Protein AF-A0A954CSE1-F1 (afdb_monomer)

Sequence (273 aa):
MKRVIAAVLVGAVVGVAGFGLGSDRSTHDVVVAQDKPEKISNLDAHLQGDANYVKGSLLERLQISAQLYEDKKCDYNQARGIQMRDLLAHARANEMDPATKLVAFVQWLGAENANYKGDMRKACSRTGSLDALIETYGAQRLWRDEAFSKGNAQAKLARVKELWEARELDQGQCYDLTRMYIYEHLAPAGADVDKQLELFGQLVKAKCLDWAGSAGAHEALLTRALEEKKDLDTAEKKLAWINEHTDSKDGEISWMIVGNRRLTLFMQAMDLE

Nearest PDB structures (foldseek):
  6yo8-assembly2_C  TM=2.207E-01  e=1.260E+00  Homo sapiens
  5hf3-assembly1_A-2  TM=2.191E-01  e=1.571E+00  Homo sapiens

Solvent-accessible surface area (backbone atoms only — not comparable to full-atom values): 15668 Å² total; per-residue (Å²): 139,89,82,86,81,83,85,81,87,79,82,85,81,89,77,91,81,86,83,88,86,88,72,95,67,85,76,74,79,79,76,74,80,71,78,75,61,74,58,56,90,55,57,67,63,52,44,71,68,31,67,63,48,69,72,38,55,73,62,52,35,30,39,52,40,38,46,38,36,75,63,42,29,42,51,64,70,59,33,21,51,52,41,41,50,54,53,52,53,50,27,52,76,64,80,15,33,61,92,84,27,44,67,59,31,38,34,52,49,28,52,43,59,70,34,72,86,37,68,64,30,55,37,27,59,88,50,41,25,59,60,49,48,33,49,56,62,26,67,67,31,48,78,73,32,64,66,42,68,72,36,56,74,68,49,31,38,46,48,54,32,54,39,44,76,26,54,30,37,58,74,68,56,44,28,50,52,44,37,55,50,41,44,66,67,52,52,41,87,93,56,68,57,65,65,27,46,51,54,46,24,52,33,51,76,68,62,37,54,58,70,84,42,42,45,72,46,52,51,50,44,52,50,45,47,59,68,70,40,79,87,36,76,45,43,61,48,41,51,53,53,50,60,75,39,34,38,93,86,82,34,54,37,63,55,79,67,46,48,63,55,48,53,54,35,49,53,55,45,64,69,72,120

Radius of gyration: 30.8 Å; Cα contacts (8 Å, |Δi|>4): 271; chains: 1; bounding box: 80×62×97 Å

Secondary structure (DSSP, 8-state):
---------------------------------PPPPPPPS-HHHHHHH-HHHHHS-HHHHHHHHHHHHHTTSS-HHHHHHHHHHHHHHHHHHTT--TTT-HHHHHHHHHHHHH-TTSHHHHHHHTTTHHHHHHHHHTHHHHTT-HHHHH--HHHHHHHHHHHHHTT-S-HHHHHHHHHHHIIIIIS-TTS-HHHHHHHHHHHHHTT-S-HHHHHHHHHHHHHHHHHH-TT--SHHHHHHHHHHH--TTT-SS-HHHHHHHHHHHHHHHHT--

Foldseek 3Di:
DDDDDDDDDDDDDDDDDDDDDDDDDPPPPPPPPDPDPAADPDVPVVLVPDPCLVPDDLLSVLQVLLVCVVSVNDDLVVSLVSNLVSLQVVCVVVVNNLVVNLLVSLLVLLVLCVPCVDSSCVSCVVSCNSVVCLQVSQLVCCCVDPQLVVDDLLSVLQVLQSSVVSVSDDPVSSLVVLQVSCCVHLQDPPDDLVVSLVSLLVCVVVVSDDCVSCLVSLLRSLVCCCVVPPQNPALVSSLVVCVVQDDPPRHSGDPVNCPVVNVVSVVRNVVPD

Structure (mmCIF, N/CA/C/O backbone):
data_AF-A0A954CSE1-F1
#
_entry.id   AF-A0A954CSE1-F1
#
loop_
_atom_site.group_PDB
_atom_site.id
_atom_site.type_symbol
_atom_site.label_atom_id
_atom_site.label_alt_id
_atom_site.label_comp_id
_atom_site.label_asym_id
_atom_site.label_entity_id
_atom_site.label_seq_id
_atom_site.pdbx_PDB_ins_code
_atom_site.Cartn_x
_atom_site.Cartn_y
_atom_site.Cartn_z
_atom_site.occupancy
_atom_site.B_iso_or_equiv
_atom_site.auth_seq_id
_atom_site.auth_comp_id
_atom_site.auth_asym_id
_atom_site.auth_atom_id
_atom_site.pdbx_PDB_model_num
ATOM 1 N N . MET A 1 1 ? 32.861 19.014 -49.833 1.00 38.38 1 MET A N 1
ATOM 2 C CA . MET A 1 1 ? 33.394 20.108 -48.991 1.00 38.38 1 MET A CA 1
ATOM 3 C C . MET A 1 1 ? 33.669 19.558 -47.600 1.00 38.38 1 MET A C 1
ATOM 5 O O . MET A 1 1 ? 32.731 19.320 -46.856 1.00 38.38 1 MET A O 1
ATOM 9 N N . LYS A 1 2 ? 34.936 19.260 -47.290 1.00 33.12 2 LYS A N 1
ATOM 10 C CA . LYS A 1 2 ? 35.383 18.808 -45.964 1.00 33.12 2 LYS A CA 1
ATOM 11 C C . LYS A 1 2 ? 35.745 20.049 -45.147 1.00 33.12 2 LYS A C 1
ATOM 13 O O . LYS A 1 2 ? 36.569 20.833 -45.611 1.00 33.12 2 LYS A O 1
ATOM 18 N N . ARG A 1 3 ? 35.148 20.243 -43.970 1.00 32.72 3 ARG A N 1
ATOM 19 C CA . ARG A 1 3 ? 35.619 21.233 -42.992 1.00 32.72 3 ARG A CA 1
ATOM 20 C C . ARG A 1 3 ? 36.158 20.491 -41.778 1.00 32.72 3 ARG A C 1
ATOM 22 O O . ARG A 1 3 ? 35.423 19.827 -41.061 1.00 32.72 3 ARG A O 1
ATOM 29 N N . VAL A 1 4 ? 37.475 20.578 -41.649 1.00 31.58 4 VAL A N 1
ATOM 30 C CA . VAL A 1 4 ? 38.276 20.207 -40.487 1.00 31.58 4 VAL A CA 1
ATOM 31 C C . VAL A 1 4 ? 37.973 21.227 -39.389 1.00 31.58 4 VAL A C 1
ATOM 33 O O . VAL A 1 4 ? 38.062 22.425 -39.650 1.00 31.58 4 VAL A O 1
ATOM 36 N N . ILE A 1 5 ? 37.621 20.773 -38.185 1.00 37.28 5 ILE A N 1
ATOM 37 C CA . ILE A 1 5 ? 37.602 21.620 -36.987 1.00 37.28 5 ILE A CA 1
ATOM 38 C C . ILE A 1 5 ? 38.724 21.126 -36.080 1.00 37.28 5 ILE A C 1
ATOM 40 O O . ILE A 1 5 ? 38.771 19.958 -35.700 1.00 37.28 5 ILE A O 1
ATOM 44 N N . ALA A 1 6 ? 39.669 22.028 -35.835 1.00 30.02 6 ALA A N 1
ATOM 45 C CA . ALA A 1 6 ? 40.872 21.813 -35.057 1.00 30.02 6 ALA A CA 1
ATOM 46 C C . ALA A 1 6 ? 40.540 21.573 -33.578 1.00 30.02 6 ALA A C 1
ATOM 48 O O . ALA A 1 6 ? 39.799 22.338 -32.964 1.00 30.02 6 ALA A O 1
ATOM 49 N N . ALA A 1 7 ? 41.134 20.526 -33.008 1.00 34.31 7 ALA A N 1
ATOM 50 C CA . ALA A 1 7 ? 41.206 20.328 -31.571 1.00 34.31 7 ALA A CA 1
ATOM 51 C C . ALA A 1 7 ? 42.276 21.266 -30.995 1.00 34.31 7 ALA A C 1
ATOM 53 O O . ALA A 1 7 ? 43.436 21.205 -31.404 1.00 34.31 7 ALA A O 1
ATOM 54 N N . VAL A 1 8 ? 41.896 22.116 -30.043 1.00 30.23 8 VAL A N 1
ATOM 55 C CA . VAL A 1 8 ? 42.845 22.877 -29.226 1.00 30.23 8 VAL A CA 1
ATOM 56 C C . VAL A 1 8 ? 42.839 22.273 -27.826 1.00 30.23 8 VAL A C 1
ATOM 58 O O . VAL A 1 8 ? 41.908 22.460 -27.048 1.00 30.23 8 VAL A O 1
ATOM 61 N N . LEU A 1 9 ? 43.897 21.519 -27.535 1.00 32.94 9 LEU A N 1
ATOM 62 C CA . LEU A 1 9 ? 44.349 21.191 -26.187 1.00 32.94 9 LEU A CA 1
ATOM 63 C C . LEU A 1 9 ? 44.939 22.464 -25.567 1.00 32.94 9 LEU A C 1
ATOM 65 O O . LEU A 1 9 ? 45.917 22.993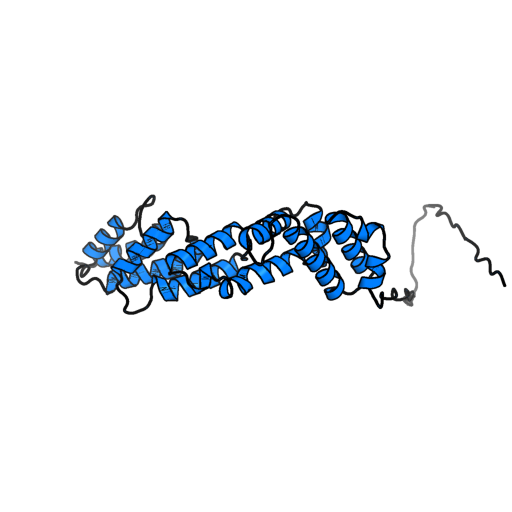 -26.089 1.00 32.94 9 LEU A O 1
ATOM 69 N N . VAL A 1 10 ? 44.399 22.923 -24.439 1.00 33.47 10 VAL A N 1
ATOM 70 C CA . VAL A 1 10 ? 45.135 23.814 -23.532 1.00 33.47 10 VAL A CA 1
ATOM 71 C C . VAL A 1 10 ? 45.210 23.132 -22.177 1.00 33.47 10 VAL A C 1
ATOM 73 O O . VAL A 1 10 ? 44.222 23.030 -21.454 1.00 33.47 10 VAL A O 1
ATOM 76 N N . GLY A 1 11 ? 46.403 22.619 -21.876 1.00 30.84 11 GLY A N 1
ATOM 77 C CA . GLY A 1 11 ? 46.777 22.155 -20.550 1.00 30.84 11 GLY A CA 1
ATOM 78 C C . GLY A 1 11 ? 46.844 23.327 -19.575 1.00 30.84 11 GLY A C 1
ATOM 79 O O . GLY A 1 11 ? 47.391 24.383 -19.891 1.00 30.84 11 GLY A O 1
ATOM 80 N N . ALA A 1 12 ? 46.288 23.136 -18.382 1.00 31.88 12 ALA A N 1
ATOM 81 C CA . ALA A 1 12 ? 46.413 24.092 -17.296 1.00 31.88 12 ALA A CA 1
ATOM 82 C C . ALA A 1 12 ? 47.750 23.870 -16.572 1.00 31.88 12 ALA A C 1
ATOM 84 O O . ALA A 1 12 ? 47.935 22.886 -15.857 1.00 31.88 12 ALA A O 1
ATOM 85 N N . VAL A 1 13 ? 48.680 24.805 -16.773 1.00 33.00 13 VAL A N 1
ATOM 86 C CA . VAL A 1 13 ? 49.842 25.019 -15.905 1.00 33.00 13 VAL A CA 1
ATOM 87 C C . VAL A 1 13 ? 49.343 25.721 -14.642 1.00 33.00 13 VAL A C 1
ATOM 89 O O . VAL A 1 13 ? 48.800 26.822 -14.715 1.00 33.00 13 VAL A O 1
ATOM 92 N N . VAL A 1 14 ? 49.516 25.087 -13.483 1.00 37.50 14 VAL A N 1
ATOM 93 C CA . VAL A 1 14 ? 49.268 25.706 -12.175 1.00 37.50 14 VAL A CA 1
ATOM 94 C C . VAL A 1 14 ? 50.515 26.502 -11.789 1.00 37.50 14 VAL A C 1
ATOM 96 O O . VAL A 1 14 ? 51.562 25.923 -11.513 1.00 37.50 14 VAL A O 1
ATOM 99 N N . GLY A 1 15 ? 50.403 27.831 -11.796 1.00 29.39 15 GLY A N 1
ATOM 100 C CA . GLY A 1 15 ? 51.437 28.762 -11.349 1.00 29.39 15 GLY A CA 1
ATOM 101 C C . GLY A 1 15 ? 50.910 29.664 -10.234 1.00 29.39 15 GLY A C 1
ATOM 102 O O . GLY A 1 15 ? 49.936 30.386 -10.417 1.00 29.39 15 GLY A O 1
ATOM 103 N N . VAL A 1 16 ? 51.559 29.583 -9.076 1.00 40.69 16 VAL A N 1
ATOM 104 C CA . VAL A 1 16 ? 51.306 30.345 -7.846 1.00 40.69 16 VAL A CA 1
ATOM 105 C C . VAL A 1 16 ? 51.816 31.784 -7.985 1.00 40.69 16 VAL A C 1
ATOM 107 O O . VAL A 1 16 ? 52.979 31.962 -8.330 1.00 40.69 16 VAL A O 1
ATOM 110 N N . ALA A 1 17 ? 50.998 32.786 -7.639 1.00 32.69 17 ALA A N 1
ATOM 111 C CA . ALA A 1 17 ? 51.417 34.072 -7.052 1.00 32.69 17 ALA A CA 1
ATOM 112 C C . ALA A 1 17 ? 50.182 34.921 -6.691 1.00 32.69 17 ALA A C 1
ATOM 114 O O . ALA A 1 17 ? 49.233 35.008 -7.465 1.00 32.69 17 ALA A O 1
ATOM 115 N N . GLY A 1 18 ? 50.184 35.506 -5.490 1.00 31.95 18 GLY A N 1
ATOM 116 C CA . GLY A 1 18 ? 49.079 36.296 -4.949 1.00 31.95 18 GLY A CA 1
ATOM 117 C C . GLY A 1 18 ? 49.116 37.796 -5.270 1.00 31.95 18 GLY A C 1
ATOM 118 O O . GLY A 1 18 ? 49.995 38.280 -5.973 1.00 31.95 18 GLY A O 1
ATOM 119 N N . PHE A 1 19 ? 48.171 38.486 -4.615 1.00 29.44 19 PHE A N 1
ATOM 120 C CA . PHE A 1 19 ? 47.958 39.936 -4.471 1.00 29.44 19 PHE A CA 1
ATOM 121 C C . PHE A 1 19 ? 47.237 40.701 -5.599 1.00 29.44 19 PHE A C 1
ATOM 123 O O . PHE A 1 19 ? 47.827 41.084 -6.597 1.00 29.44 19 PHE A O 1
ATOM 130 N N . GLY A 1 20 ? 45.983 41.075 -5.303 1.00 33.56 20 GLY A N 1
ATOM 131 C CA . GLY A 1 20 ? 45.653 42.478 -5.020 1.00 33.56 20 GLY A CA 1
ATOM 132 C C . GLY A 1 20 ? 45.055 43.340 -6.141 1.00 33.56 20 GLY A C 1
ATOM 133 O O . GLY A 1 20 ? 45.714 43.633 -7.126 1.00 33.56 20 GLY A O 1
ATOM 134 N N . LEU A 1 21 ? 43.879 43.896 -5.814 1.00 34.66 21 LEU A N 1
ATOM 135 C CA . LEU A 1 21 ? 43.232 45.116 -6.330 1.00 34.66 21 LEU A CA 1
ATOM 136 C C . LEU A 1 21 ? 42.318 44.977 -7.556 1.00 34.66 21 LEU A C 1
ATOM 138 O O . LEU A 1 21 ? 42.689 44.513 -8.628 1.00 34.66 21 LEU A O 1
ATOM 142 N N . GLY A 1 22 ? 41.069 45.389 -7.328 1.00 39.53 22 GLY A N 1
ATOM 143 C CA . GLY A 1 22 ? 39.967 45.276 -8.263 1.00 39.53 22 GLY A CA 1
ATOM 144 C C . GLY A 1 22 ? 39.917 46.366 -9.325 1.00 39.53 22 GLY A C 1
ATOM 145 O O . GLY A 1 22 ? 40.605 47.379 -9.272 1.00 39.53 22 GLY A O 1
ATOM 146 N N . SER A 1 23 ? 39.021 46.140 -10.274 1.00 32.09 23 SER A N 1
ATOM 147 C CA . SER A 1 23 ? 38.289 47.181 -10.985 1.00 32.09 23 SER A CA 1
ATOM 148 C C . SER A 1 23 ? 37.017 46.555 -11.548 1.00 32.09 23 SER A C 1
ATOM 150 O O . SER A 1 23 ? 36.989 45.356 -11.844 1.00 32.09 23 SER A O 1
ATOM 152 N N . ASP A 1 24 ? 35.970 47.370 -11.621 1.00 42.31 24 ASP A N 1
ATOM 153 C CA . ASP A 1 24 ? 34.665 47.066 -12.191 1.00 42.31 24 ASP A CA 1
ATOM 154 C C . ASP A 1 24 ? 34.751 46.168 -13.430 1.00 42.31 24 ASP A C 1
ATOM 156 O O . ASP A 1 24 ? 35.178 46.581 -14.509 1.00 42.31 24 ASP A O 1
ATOM 160 N N . ARG A 1 25 ? 34.277 44.931 -13.296 1.00 36.44 25 ARG A N 1
ATOM 161 C CA . ARG A 1 25 ? 33.821 44.150 -14.438 1.00 36.44 25 ARG A CA 1
ATOM 162 C C . ARG A 1 25 ? 32.346 43.893 -14.233 1.00 36.44 25 ARG A C 1
ATOM 164 O O . ARG A 1 25 ? 31.969 43.026 -13.453 1.00 36.44 25 ARG A O 1
ATOM 171 N N . SER A 1 26 ? 31.523 44.631 -14.973 1.00 37.06 26 SER A N 1
ATOM 172 C CA . SER A 1 26 ? 30.213 44.140 -15.375 1.00 37.06 26 SER A CA 1
ATOM 173 C C . SER A 1 26 ? 30.434 42.762 -15.998 1.00 37.06 26 SER A C 1
ATOM 175 O O . SER A 1 26 ? 30.940 42.645 -17.119 1.00 37.06 26 SER A O 1
ATOM 177 N N . THR A 1 27 ? 30.141 41.707 -15.247 1.00 38.47 27 THR A N 1
ATOM 178 C CA . THR A 1 27 ? 30.062 40.357 -15.782 1.00 38.47 27 THR A CA 1
ATOM 179 C C . THR A 1 27 ? 28.883 40.358 -16.741 1.00 38.47 27 THR A C 1
ATOM 181 O O . THR A 1 27 ? 27.728 40.245 -16.345 1.00 38.47 27 THR A O 1
ATOM 184 N N . HIS A 1 28 ? 29.166 40.563 -18.026 1.00 35.72 28 HIS A N 1
ATOM 185 C CA . HIS A 1 28 ? 28.296 40.029 -19.053 1.00 35.72 28 HIS A CA 1
ATOM 186 C C . HIS A 1 28 ? 28.317 38.518 -18.856 1.00 35.72 28 HIS A C 1
ATOM 188 O O . HIS A 1 28 ? 29.310 37.866 -19.182 1.00 35.72 28 HIS A O 1
ATOM 194 N N . ASP A 1 29 ? 27.252 37.989 -18.258 1.00 37.09 29 ASP A N 1
ATOM 195 C CA . ASP A 1 29 ? 26.977 36.564 -18.263 1.00 37.09 29 ASP A CA 1
ATOM 196 C C . ASP A 1 29 ? 26.970 36.123 -19.725 1.00 37.09 29 ASP A C 1
ATOM 198 O O . ASP A 1 29 ? 26.040 36.400 -20.487 1.00 37.09 29 ASP A O 1
ATOM 202 N N . VAL A 1 30 ? 28.051 35.469 -20.145 1.00 37.62 30 VAL A N 1
ATOM 203 C CA . VAL A 1 30 ? 28.059 34.708 -21.385 1.00 37.62 30 VAL A CA 1
ATOM 204 C C . VAL A 1 30 ? 27.147 33.520 -21.118 1.00 37.62 30 VAL A C 1
ATOM 206 O O . VAL A 1 30 ? 27.582 32.466 -20.655 1.00 37.62 30 VAL A O 1
ATOM 209 N N . VAL A 1 31 ? 25.853 33.705 -21.373 1.00 41.25 31 VAL A N 1
ATOM 210 C CA . VAL A 1 31 ? 24.911 32.601 -21.502 1.00 41.25 31 VAL A CA 1
ATOM 211 C C . VAL A 1 31 ? 25.345 31.845 -22.749 1.00 41.25 31 VAL A C 1
ATOM 213 O O . VAL A 1 31 ? 24.973 32.187 -23.871 1.00 41.25 31 VAL A O 1
ATOM 216 N N . VAL A 1 32 ? 26.197 30.838 -22.564 1.00 46.09 32 VAL A N 1
ATOM 217 C CA . VAL A 1 32 ? 26.426 29.822 -23.587 1.00 46.09 32 VAL A CA 1
ATOM 218 C C . VAL A 1 32 ? 25.070 29.162 -23.794 1.00 46.09 32 VAL A C 1
ATOM 220 O O . VAL A 1 32 ? 24.603 28.414 -22.935 1.00 46.09 32 VAL A O 1
ATOM 223 N N . ALA A 1 33 ? 24.401 29.504 -24.895 1.00 43.62 33 ALA A N 1
ATOM 224 C CA . ALA A 1 33 ? 23.195 28.826 -25.331 1.00 43.62 33 ALA A CA 1
ATOM 225 C C . ALA A 1 33 ? 23.567 27.360 -25.575 1.00 43.62 33 ALA A C 1
ATOM 227 O O . ALA A 1 33 ? 24.103 27.006 -26.620 1.00 43.62 33 ALA A O 1
AT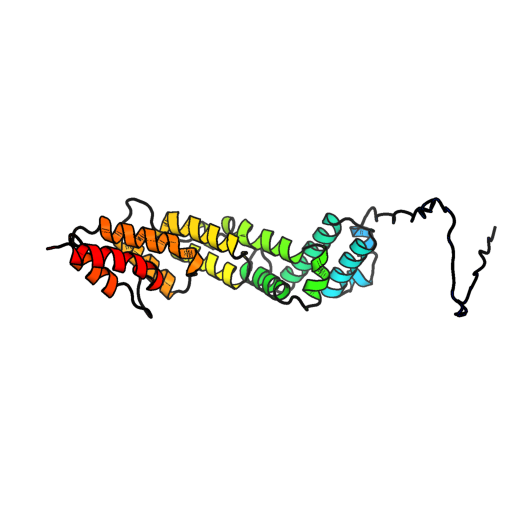OM 228 N N . GLN A 1 34 ? 23.362 26.517 -24.566 1.00 53.09 34 GLN A N 1
ATOM 229 C CA . GLN A 1 34 ? 23.396 25.080 -24.757 1.00 53.09 34 GLN A CA 1
ATOM 230 C C . GLN A 1 34 ? 22.200 24.746 -25.641 1.00 53.09 34 GLN A C 1
ATOM 232 O O . GLN A 1 34 ? 21.057 25.026 -25.262 1.00 53.09 34 GLN A O 1
ATOM 237 N N . ASP A 1 35 ? 22.472 24.198 -26.825 1.00 58.69 35 ASP A N 1
ATOM 238 C CA . ASP A 1 35 ? 21.435 23.676 -27.705 1.00 58.69 35 ASP A CA 1
ATOM 239 C C . ASP A 1 35 ? 20.498 22.793 -26.881 1.00 58.69 35 ASP A C 1
ATOM 241 O O . ASP A 1 35 ? 20.932 21.877 -26.173 1.00 58.69 35 ASP A O 1
ATOM 245 N N . LYS A 1 36 ? 19.198 23.106 -26.917 1.00 61.66 36 LYS A N 1
ATOM 246 C CA . LYS A 1 36 ? 18.214 22.274 -26.229 1.00 61.66 36 LYS A CA 1
ATOM 247 C C . LYS A 1 36 ? 18.285 20.884 -26.864 1.00 61.66 36 LYS A C 1
ATOM 249 O O . LYS A 1 36 ? 18.140 20.790 -28.082 1.00 61.66 36 LYS A O 1
ATOM 254 N N . PRO A 1 37 ? 18.495 19.819 -26.076 1.00 70.69 37 PRO A N 1
ATOM 255 C CA . PRO A 1 37 ? 18.544 18.473 -26.618 1.00 70.69 37 PRO A CA 1
ATOM 256 C C . PRO A 1 37 ? 17.249 18.180 -27.375 1.00 70.69 37 PRO A C 1
ATOM 258 O O . PRO A 1 37 ? 16.148 18.385 -26.861 1.00 70.69 37 PRO A O 1
ATOM 261 N N . GLU A 1 38 ? 17.398 17.735 -28.620 1.00 80.81 38 GLU A N 1
ATOM 262 C CA . GLU A 1 38 ? 16.265 17.378 -29.465 1.00 80.81 38 GLU A CA 1
ATOM 263 C C . GLU A 1 38 ? 15.536 16.174 -28.858 1.00 80.81 38 GLU A C 1
ATOM 265 O O . GLU A 1 38 ? 16.159 15.144 -28.565 1.00 80.81 38 GLU A O 1
ATOM 270 N N . LYS A 1 39 ? 14.224 16.332 -28.640 1.00 85.25 39 LYS A N 1
ATOM 271 C CA . LYS A 1 39 ? 13.351 15.266 -28.149 1.00 85.25 39 LYS A CA 1
ATOM 272 C C . LYS A 1 39 ? 13.116 14.235 -29.245 1.00 85.25 39 LYS A C 1
ATOM 274 O O . LYS A 1 39 ? 12.921 14.581 -30.407 1.00 85.25 39 LYS A O 1
ATOM 279 N N . ILE A 1 40 ? 13.050 12.972 -28.854 1.00 87.06 40 ILE A N 1
ATOM 280 C CA . ILE A 1 40 ? 12.697 11.881 -29.756 1.00 87.06 40 ILE A CA 1
ATOM 281 C C . ILE A 1 40 ? 11.194 11.970 -30.043 1.00 87.06 40 ILE A C 1
ATOM 283 O O . ILE A 1 40 ? 10.367 11.847 -29.141 1.00 87.06 40 ILE A O 1
ATOM 287 N N . SER A 1 41 ? 10.838 12.185 -31.308 1.00 80.94 41 SER A N 1
ATOM 288 C CA . SER A 1 41 ? 9.447 12.350 -31.748 1.00 80.94 41 SER A CA 1
ATOM 289 C C . SER A 1 41 ? 8.632 11.053 -31.686 1.00 80.94 41 SER A C 1
ATOM 291 O O . SER A 1 41 ? 7.438 11.099 -31.399 1.00 80.94 41 SER A O 1
ATOM 293 N N . ASN A 1 42 ? 9.269 9.898 -31.908 1.00 88.50 42 ASN A N 1
ATOM 294 C CA . ASN A 1 42 ? 8.659 8.575 -31.772 1.00 88.50 42 ASN A CA 1
ATOM 295 C C . ASN A 1 42 ? 9.523 7.670 -30.887 1.00 88.50 42 ASN A C 1
ATOM 297 O O . ASN A 1 42 ? 10.400 6.942 -31.357 1.00 88.50 42 ASN A O 1
ATOM 301 N N . LEU A 1 43 ? 9.277 7.760 -29.583 1.00 89.75 43 LEU A N 1
ATOM 302 C CA . LEU A 1 43 ? 10.061 7.074 -28.564 1.00 89.75 43 LEU A CA 1
ATOM 303 C C . LEU A 1 43 ? 9.891 5.550 -28.617 1.00 89.75 43 LEU A C 1
ATOM 305 O O . LEU A 1 43 ? 10.863 4.827 -28.433 1.00 89.75 43 LEU A O 1
ATOM 309 N N . ASP A 1 44 ? 8.694 5.059 -28.943 1.00 87.75 44 ASP A N 1
ATOM 310 C CA . ASP A 1 44 ? 8.451 3.621 -29.076 1.00 87.75 44 ASP A CA 1
ATOM 311 C C . ASP A 1 44 ? 9.229 3.028 -30.256 1.00 87.75 44 ASP A C 1
ATOM 313 O O . ASP A 1 44 ? 9.900 2.013 -30.093 1.00 87.75 44 ASP A O 1
ATOM 317 N N . ALA A 1 45 ? 9.219 3.677 -31.426 1.00 89.88 45 ALA A N 1
ATOM 318 C CA . ALA A 1 45 ? 10.010 3.217 -32.570 1.00 89.88 45 ALA A CA 1
ATOM 319 C C . ALA A 1 45 ? 11.519 3.275 -32.290 1.00 89.88 45 ALA A C 1
ATOM 321 O O . ALA A 1 45 ? 12.252 2.373 -32.692 1.00 89.88 45 ALA A O 1
ATOM 322 N N . HIS A 1 46 ? 11.978 4.308 -31.575 1.00 92.31 46 HIS A N 1
ATOM 323 C CA . HIS A 1 46 ? 13.372 4.418 -31.151 1.00 92.31 46 HIS A CA 1
ATOM 324 C C . HIS A 1 46 ? 13.787 3.241 -30.259 1.00 92.31 46 HIS A C 1
ATOM 326 O O . HIS A 1 46 ? 14.789 2.590 -30.537 1.00 92.31 46 HIS A O 1
ATOM 332 N N . LEU A 1 47 ? 12.983 2.922 -29.241 1.00 93.56 47 LEU A N 1
ATOM 333 C CA . LEU A 1 47 ? 13.252 1.819 -28.317 1.00 93.56 47 LEU A CA 1
ATOM 334 C C . LEU A 1 47 ? 13.170 0.444 -28.990 1.00 93.56 47 LEU A C 1
ATOM 336 O O . LEU A 1 47 ? 13.990 -0.422 -28.710 1.00 93.56 47 LEU A O 1
ATOM 340 N N . GLN A 1 48 ? 12.223 0.238 -29.909 1.00 91.81 48 GLN A N 1
ATOM 341 C CA . GLN A 1 48 ? 12.135 -1.009 -30.683 1.00 91.81 48 GLN A CA 1
ATOM 342 C C . GLN A 1 48 ? 13.294 -1.175 -31.677 1.00 91.81 48 GLN A C 1
ATOM 344 O O . GLN A 1 48 ? 13.625 -2.296 -32.060 1.00 91.81 48 GLN A O 1
ATOM 349 N N . GLY A 1 49 ? 13.917 -0.072 -32.097 1.00 90.06 49 GLY A N 1
ATOM 350 C CA . GLY A 1 49 ? 15.140 -0.083 -32.899 1.00 90.06 49 GLY A CA 1
ATOM 351 C C . GLY A 1 49 ? 16.419 -0.307 -32.084 1.00 90.06 49 GLY A C 1
ATOM 352 O O . GLY A 1 49 ? 17.452 -0.632 -32.669 1.00 90.06 49 GLY A O 1
ATOM 353 N N . ASP A 1 50 ? 16.371 -0.154 -30.758 1.00 92.06 50 ASP A N 1
ATOM 354 C CA . ASP A 1 50 ? 17.517 -0.344 -29.870 1.00 92.06 50 ASP A CA 1
ATOM 355 C C . ASP A 1 50 ? 17.635 -1.813 -29.436 1.00 92.06 50 ASP A C 1
ATOM 357 O O . ASP A 1 50 ? 16.848 -2.333 -28.642 1.00 92.06 50 ASP A O 1
ATOM 361 N N . ALA A 1 51 ? 18.670 -2.493 -29.936 1.00 92.38 51 ALA A N 1
ATOM 362 C CA . ALA A 1 51 ? 18.935 -3.890 -29.611 1.00 92.38 51 ALA A CA 1
ATOM 363 C C . ALA A 1 51 ? 19.179 -4.129 -28.111 1.00 92.38 51 ALA A C 1
ATOM 365 O O . ALA A 1 51 ? 18.822 -5.203 -27.617 1.00 92.38 51 ALA A O 1
ATOM 366 N N . ASN A 1 52 ? 19.755 -3.157 -27.395 1.00 93.00 52 ASN A N 1
ATOM 367 C CA . ASN A 1 52 ? 19.994 -3.253 -25.955 1.00 93.00 52 ASN A CA 1
ATOM 368 C C . ASN A 1 52 ? 18.680 -3.163 -25.184 1.00 93.00 52 ASN A C 1
ATOM 370 O O . ASN A 1 52 ? 18.488 -3.889 -24.215 1.00 93.00 52 ASN A O 1
ATOM 374 N N . TYR A 1 53 ? 17.748 -2.328 -25.640 1.00 94.88 53 TYR A N 1
ATOM 375 C CA . TYR A 1 53 ? 16.422 -2.262 -25.040 1.00 94.88 53 TYR A CA 1
ATOM 376 C C . TYR A 1 53 ? 15.616 -3.535 -25.334 1.00 94.88 53 TYR A C 1
ATOM 378 O O . TYR A 1 53 ? 15.079 -4.154 -24.419 1.00 94.88 53 TYR A O 1
ATOM 386 N N . VAL A 1 54 ? 15.575 -3.986 -26.591 1.00 93.62 54 VAL A N 1
ATOM 387 C CA . VAL A 1 54 ? 14.770 -5.154 -26.998 1.00 93.62 54 VAL A CA 1
ATOM 388 C C . VAL A 1 54 ? 15.242 -6.454 -26.337 1.00 93.62 54 VAL A C 1
ATOM 390 O O . VAL A 1 54 ? 14.413 -7.277 -25.949 1.00 93.62 54 VAL A O 1
ATOM 393 N N . LYS A 1 55 ? 16.558 -6.663 -26.214 1.00 93.06 55 LYS A N 1
ATOM 394 C CA . LYS A 1 55 ? 17.133 -7.898 -25.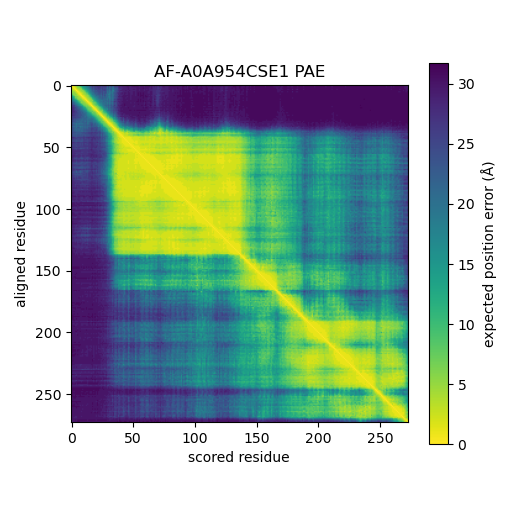645 1.00 93.06 55 LYS A CA 1
ATOM 395 C C . LYS A 1 55 ? 17.502 -7.781 -24.170 1.00 93.06 55 LYS A C 1
ATOM 397 O O . LYS A 1 55 ? 17.824 -8.799 -23.559 1.00 93.06 55 LYS A O 1
ATOM 402 N N . GLY A 1 56 ? 17.489 -6.569 -23.624 1.00 93.12 56 GLY A N 1
ATOM 403 C CA . GLY A 1 56 ? 17.883 -6.312 -22.249 1.00 93.12 56 GLY A CA 1
ATOM 404 C C . GLY A 1 56 ? 16.966 -7.000 -21.246 1.00 93.12 56 GLY A C 1
ATOM 405 O O . GLY A 1 56 ? 15.791 -7.269 -21.504 1.00 93.12 56 GLY A O 1
ATOM 406 N N . SER A 1 57 ? 17.505 -7.256 -20.066 1.00 96.25 57 SER A N 1
ATOM 407 C CA . SER A 1 57 ? 16.759 -7.545 -18.848 1.00 96.25 57 SER A CA 1
ATOM 408 C C . SER A 1 57 ? 15.801 -6.399 -18.496 1.00 96.25 57 SER A C 1
ATOM 410 O O . SER A 1 57 ? 15.881 -5.292 -19.032 1.00 96.25 57 SER A O 1
ATOM 412 N N . LEU A 1 58 ? 14.881 -6.651 -17.559 1.00 96.69 58 LEU A N 1
ATOM 413 C CA . LEU A 1 58 ? 13.998 -5.599 -17.047 1.00 96.69 58 LEU A CA 1
ATOM 414 C C . LEU A 1 58 ? 14.804 -4.395 -16.541 1.00 96.69 58 LEU A C 1
ATOM 416 O O . LEU A 1 58 ? 14.507 -3.268 -16.920 1.00 96.69 58 LEU A O 1
ATOM 420 N N . LEU A 1 59 ? 15.839 -4.636 -15.731 1.00 96.62 59 LEU A N 1
ATOM 421 C CA . LEU A 1 59 ? 16.661 -3.571 -15.164 1.00 96.62 59 LEU A CA 1
ATOM 422 C C . LEU A 1 59 ? 17.318 -2.718 -16.257 1.00 96.62 59 LEU A C 1
ATOM 424 O O . LEU A 1 59 ? 17.257 -1.494 -16.183 1.00 96.62 59 LEU A O 1
ATOM 428 N N . GLU A 1 60 ? 17.877 -3.345 -17.293 1.00 96.81 60 GLU A N 1
ATOM 429 C CA . GLU A 1 60 ? 18.505 -2.628 -18.411 1.00 96.81 60 GLU A CA 1
ATOM 430 C C . GLU A 1 60 ? 17.491 -1.754 -19.159 1.00 96.81 60 GLU A C 1
ATOM 432 O O . GLU A 1 60 ? 17.767 -0.585 -19.428 1.00 96.81 60 GLU A O 1
ATOM 437 N N . ARG A 1 61 ? 16.275 -2.253 -19.419 1.00 97.44 61 ARG A N 1
ATOM 438 C CA . ARG A 1 61 ? 15.210 -1.447 -20.049 1.00 97.44 61 ARG A CA 1
ATOM 439 C C . ARG A 1 61 ? 14.792 -0.245 -19.199 1.00 97.44 61 ARG A C 1
ATOM 441 O O . ARG A 1 61 ? 14.578 0.855 -19.724 1.00 97.44 61 ARG A O 1
ATOM 448 N N . LEU A 1 62 ? 14.712 -0.427 -17.882 1.00 96.81 62 LEU A N 1
ATOM 449 C CA . LEU A 1 62 ? 14.393 0.653 -16.945 1.00 96.81 62 LEU A CA 1
ATOM 450 C C . LEU A 1 62 ? 15.518 1.693 -16.877 1.00 96.81 62 LEU A C 1
ATOM 452 O O . LEU A 1 62 ? 15.237 2.890 -16.841 1.00 96.81 62 LEU A O 1
ATOM 456 N N . GLN A 1 63 ? 16.778 1.261 -16.915 1.00 96.00 63 GLN A N 1
ATOM 457 C CA . GLN A 1 63 ? 17.941 2.149 -16.951 1.00 96.00 63 GLN A CA 1
ATOM 458 C C . GLN A 1 63 ? 18.023 2.938 -18.263 1.00 96.00 63 GLN A C 1
ATOM 460 O O . GLN A 1 63 ? 18.257 4.143 -18.223 1.00 96.00 63 GLN A O 1
ATOM 465 N N . ILE A 1 64 ? 17.761 2.306 -19.413 1.00 95.75 64 ILE A N 1
ATOM 466 C CA . ILE A 1 64 ? 17.732 2.983 -20.721 1.00 95.75 64 ILE A CA 1
ATOM 467 C C . ILE A 1 64 ? 16.667 4.085 -20.734 1.00 95.75 64 ILE A C 1
ATOM 469 O O . ILE A 1 64 ? 16.951 5.228 -21.086 1.00 95.75 64 ILE A O 1
ATOM 473 N N . SER A 1 65 ? 15.444 3.778 -20.297 1.00 94.94 65 SER A N 1
ATOM 474 C CA . SER A 1 65 ? 14.371 4.781 -20.231 1.00 94.94 65 SER A CA 1
ATOM 475 C C . SER A 1 65 ? 14.651 5.894 -19.214 1.00 94.94 65 SER A C 1
ATOM 477 O O . SER A 1 65 ? 14.306 7.048 -19.473 1.00 94.94 65 SER A O 1
ATOM 479 N N . ALA A 1 66 ? 15.326 5.588 -18.100 1.00 94.38 66 ALA A N 1
ATOM 480 C CA . ALA A 1 66 ? 15.789 6.601 -17.153 1.00 94.38 66 ALA A CA 1
ATOM 481 C C . ALA A 1 66 ? 16.839 7.522 -17.792 1.00 94.38 66 ALA A C 1
ATOM 483 O O . ALA A 1 66 ? 16.714 8.741 -17.703 1.00 94.38 66 ALA A O 1
ATOM 484 N N . GLN A 1 67 ? 17.818 6.962 -18.507 1.00 94.56 67 GLN A N 1
ATOM 485 C CA . GLN A 1 67 ? 18.860 7.735 -19.182 1.00 94.56 67 GLN A CA 1
ATOM 486 C C . GLN A 1 67 ? 18.281 8.651 -20.267 1.00 94.56 67 GLN A C 1
ATOM 488 O O . GLN A 1 67 ? 18.639 9.822 -20.335 1.00 94.56 67 GLN A O 1
ATOM 493 N N . LEU A 1 68 ? 17.318 8.170 -21.060 1.00 94.12 68 LEU A N 1
ATOM 494 C CA . LEU A 1 68 ? 16.6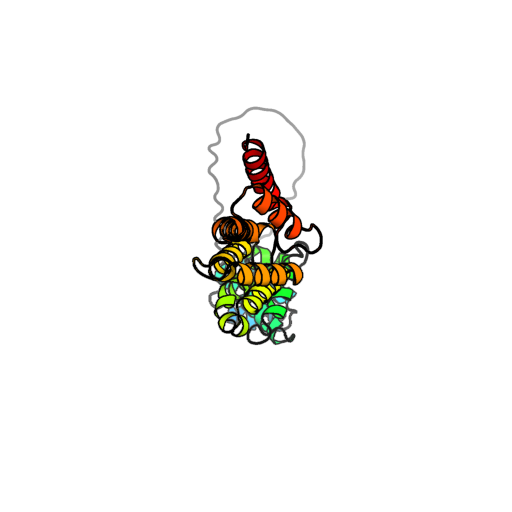28 9.000 -22.057 1.00 94.12 68 LEU A CA 1
ATOM 495 C C . LEU A 1 68 ? 15.910 10.202 -21.424 1.00 94.12 68 LEU A C 1
ATOM 497 O O . LEU A 1 68 ? 15.792 11.257 -22.054 1.00 94.12 68 LEU A O 1
ATOM 501 N N . TYR A 1 69 ? 15.425 10.064 -20.191 1.00 94.12 69 TYR A N 1
ATOM 502 C CA . TYR A 1 69 ? 14.872 11.183 -19.434 1.00 94.12 69 TYR A CA 1
ATOM 503 C C . TYR A 1 69 ? 15.968 12.137 -18.934 1.00 94.12 69 TYR A C 1
ATOM 505 O O . TYR A 1 69 ? 15.827 13.352 -19.083 1.00 94.12 69 TYR A O 1
ATOM 513 N N . GLU A 1 70 ? 17.078 11.615 -18.402 1.00 92.62 70 GLU A N 1
ATOM 514 C CA . GLU A 1 70 ? 18.225 12.424 -17.953 1.00 92.62 70 GLU A CA 1
ATOM 515 C C . GLU A 1 70 ? 18.835 13.253 -19.087 1.00 92.62 70 GLU A C 1
ATOM 517 O O . GLU A 1 70 ? 19.100 14.447 -18.923 1.00 92.62 70 GLU A O 1
ATOM 522 N N . ASP A 1 71 ? 18.939 12.652 -20.268 1.00 92.69 71 ASP A N 1
ATOM 523 C CA . ASP A 1 71 ? 19.429 13.289 -21.490 1.00 92.69 71 ASP A CA 1
ATOM 524 C C . ASP A 1 71 ? 18.389 14.234 -22.118 1.00 92.69 71 ASP A C 1
ATOM 526 O O . ASP A 1 71 ? 18.620 14.808 -23.189 1.00 92.69 71 ASP A O 1
ATOM 530 N N . LYS A 1 72 ? 17.225 14.401 -21.467 1.00 92.00 72 LYS A N 1
ATOM 531 C CA . LYS A 1 72 ? 16.085 15.224 -21.902 1.00 92.00 72 LYS A CA 1
ATOM 532 C C . LYS A 1 72 ? 15.585 14.854 -23.308 1.00 92.00 72 LYS A C 1
ATOM 534 O O . LYS A 1 72 ? 15.014 15.690 -24.012 1.00 92.00 72 LYS A O 1
ATOM 539 N N . LYS A 1 73 ? 15.782 13.595 -23.713 1.00 92.81 73 LYS A N 1
ATOM 540 C CA . LYS A 1 73 ? 15.325 13.024 -24.990 1.00 92.81 73 LYS A CA 1
ATOM 541 C C . LYS A 1 73 ? 13.851 12.642 -24.968 1.00 92.81 73 LYS A C 1
ATOM 543 O O . LYS A 1 73 ? 13.232 12.558 -26.026 1.00 92.81 73 LYS A O 1
ATOM 548 N N . CYS A 1 74 ? 13.282 12.469 -23.782 1.00 92.50 74 CYS A N 1
ATOM 549 C CA . CYS A 1 74 ? 11.852 12.310 -23.552 1.00 92.50 74 CYS A CA 1
ATOM 550 C C . CYS A 1 74 ? 11.414 13.126 -22.330 1.00 92.50 74 CYS A C 1
ATOM 552 O O . CYS A 1 74 ? 12.249 13.618 -21.566 1.00 92.50 74 CYS A O 1
ATOM 554 N N . ASP A 1 75 ? 10.109 13.330 -22.170 1.00 91.69 75 ASP A N 1
ATOM 555 C CA . ASP A 1 75 ? 9.570 13.940 -20.957 1.00 91.69 75 ASP A CA 1
ATOM 556 C C . ASP A 1 75 ? 9.294 12.917 -19.845 1.00 91.69 75 ASP A C 1
ATOM 558 O O . ASP A 1 75 ? 9.353 11.701 -20.035 1.00 91.69 75 ASP A O 1
ATOM 562 N N . TYR A 1 76 ? 8.992 13.449 -18.661 1.00 91.62 76 TYR A N 1
ATOM 563 C CA . TYR A 1 76 ? 8.707 12.666 -17.465 1.00 91.62 76 TYR A CA 1
ATOM 564 C C . TYR A 1 76 ? 7.568 11.654 -17.673 1.00 91.62 76 TYR A C 1
ATOM 566 O O . TYR A 1 76 ? 7.694 10.501 -17.264 1.00 91.62 76 TYR A O 1
ATOM 574 N N . ASN A 1 77 ? 6.474 12.052 -18.331 1.00 91.19 77 ASN A N 1
ATOM 575 C CA . ASN A 1 77 ? 5.308 11.187 -18.517 1.00 91.19 77 ASN A CA 1
ATOM 576 C C . ASN A 1 77 ? 5.613 10.054 -19.499 1.00 91.19 77 ASN A C 1
ATOM 578 O O . ASN A 1 77 ? 5.201 8.916 -19.273 1.00 91.19 77 ASN A O 1
ATOM 582 N N . GLN A 1 78 ? 6.364 10.351 -20.558 1.00 92.50 78 GLN A N 1
ATOM 583 C CA . GLN A 1 78 ? 6.827 9.359 -21.523 1.00 92.50 78 GLN A CA 1
ATOM 584 C C . GLN A 1 78 ? 7.736 8.319 -20.855 1.00 92.50 78 GLN A C 1
ATOM 586 O O . GLN A 1 78 ? 7.469 7.120 -20.954 1.00 92.50 78 GLN A O 1
ATOM 591 N N . ALA A 1 79 ? 8.760 8.764 -20.121 1.00 94.31 79 ALA A N 1
ATOM 592 C CA . ALA A 1 79 ? 9.681 7.874 -19.414 1.00 94.31 79 ALA A CA 1
ATOM 593 C C . ALA A 1 79 ? 8.962 7.019 -18.359 1.00 94.31 79 ALA A C 1
ATOM 595 O O . ALA A 1 79 ? 9.140 5.799 -18.321 1.00 94.31 79 ALA A O 1
ATOM 596 N N . ARG A 1 80 ? 8.091 7.639 -17.548 1.00 94.75 80 ARG A N 1
ATOM 597 C CA . ARG A 1 80 ? 7.270 6.942 -16.547 1.00 94.75 80 ARG A CA 1
ATOM 598 C C . ARG A 1 80 ? 6.379 5.889 -17.207 1.00 94.75 80 ARG A C 1
ATOM 600 O O . ARG A 1 80 ? 6.366 4.749 -16.756 1.00 94.75 80 ARG A O 1
ATOM 607 N N . GLY A 1 81 ? 5.697 6.231 -18.301 1.00 93.56 81 GLY A N 1
ATOM 608 C CA . GLY A 1 81 ? 4.814 5.314 -19.028 1.00 93.56 81 GLY A CA 1
ATOM 609 C C . GLY A 1 81 ? 5.534 4.091 -19.604 1.00 93.56 81 GLY A C 1
ATOM 610 O O . GLY A 1 81 ? 5.031 2.973 -19.482 1.00 93.56 81 GLY A O 1
ATOM 611 N N . ILE A 1 82 ? 6.731 4.275 -20.171 1.00 95.69 82 ILE A N 1
ATOM 612 C CA . ILE A 1 82 ? 7.562 3.169 -20.676 1.00 95.69 82 ILE A CA 1
ATOM 613 C C . ILE A 1 82 ? 7.957 2.226 -19.546 1.00 95.69 82 ILE A C 1
ATOM 615 O O . ILE A 1 82 ? 7.729 1.022 -19.645 1.00 95.69 82 ILE A O 1
ATOM 619 N N . GLN A 1 83 ? 8.487 2.775 -18.454 1.00 96.44 83 GLN A N 1
ATOM 620 C CA . GLN A 1 83 ? 8.908 1.970 -17.313 1.00 96.44 83 GLN A CA 1
ATOM 621 C C . GLN A 1 83 ? 7.736 1.204 -16.695 1.00 96.44 83 GLN A C 1
ATOM 623 O O . GLN A 1 83 ? 7.855 0.014 -16.413 1.00 96.44 83 GLN A O 1
ATOM 628 N N . MET A 1 84 ? 6.570 1.842 -16.553 1.00 95.44 84 MET A N 1
ATOM 629 C CA . MET A 1 84 ? 5.362 1.167 -16.073 1.00 95.44 84 MET A CA 1
ATOM 630 C C . MET A 1 84 ? 4.944 0.016 -16.997 1.00 95.44 84 MET A C 1
ATOM 632 O O . MET A 1 84 ? 4.558 -1.051 -16.520 1.00 95.44 84 MET A O 1
ATOM 636 N N . ARG A 1 85 ? 5.035 0.203 -18.319 1.00 96.06 85 ARG A N 1
ATOM 637 C CA . ARG A 1 85 ? 4.735 -0.841 -19.308 1.00 96.06 85 ARG A CA 1
ATOM 638 C C . ARG A 1 85 ? 5.700 -2.022 -19.197 1.00 96.06 85 ARG A C 1
ATOM 640 O O . ARG A 1 85 ? 5.241 -3.161 -19.236 1.00 96.06 85 ARG A O 1
ATOM 647 N N . ASP A 1 86 ? 6.994 -1.763 -19.023 1.00 97.19 86 ASP A N 1
ATOM 648 C CA . ASP A 1 86 ? 8.014 -2.801 -18.840 1.00 97.19 86 ASP A CA 1
ATOM 649 C C . ASP A 1 86 ? 7.818 -3.594 -17.543 1.00 97.19 86 ASP A C 1
ATOM 651 O O . ASP A 1 86 ? 7.876 -4.826 -17.560 1.00 97.19 86 ASP A O 1
ATOM 655 N N . LEU A 1 87 ? 7.525 -2.903 -16.436 1.00 96.38 87 LEU A N 1
ATOM 656 C CA . LEU A 1 87 ? 7.208 -3.518 -15.142 1.00 96.38 87 LEU A CA 1
ATOM 657 C C . LEU A 1 87 ? 5.956 -4.405 -15.241 1.00 96.38 87 LEU A C 1
ATOM 659 O O . LEU A 1 87 ? 5.964 -5.542 -14.774 1.00 96.38 87 LEU A O 1
ATOM 663 N N . LEU A 1 88 ? 4.898 -3.930 -15.907 1.00 95.44 88 LEU A N 1
ATOM 664 C CA . LEU A 1 88 ? 3.672 -4.707 -16.127 1.00 95.44 88 LEU A CA 1
ATOM 665 C C . LEU A 1 88 ? 3.898 -5.915 -17.045 1.00 95.44 88 LEU A C 1
ATOM 667 O O . LEU A 1 88 ? 3.345 -6.986 -16.800 1.00 95.44 88 LEU A O 1
ATOM 671 N N . ALA A 1 89 ? 4.694 -5.763 -18.104 1.00 95.75 89 ALA A N 1
ATOM 672 C CA . ALA A 1 89 ? 5.044 -6.871 -18.988 1.00 95.75 89 ALA A CA 1
ATOM 673 C C . ALA A 1 89 ? 5.846 -7.945 -18.240 1.00 95.75 89 ALA A C 1
ATOM 675 O O . ALA A 1 89 ? 5.557 -9.133 -18.377 1.00 95.75 89 ALA A O 1
ATOM 676 N N . HIS A 1 90 ? 6.800 -7.529 -17.402 1.00 96.12 90 HIS A N 1
ATOM 677 C CA . HIS A 1 90 ? 7.547 -8.443 -16.547 1.00 96.12 90 HIS A CA 1
ATOM 678 C C . HIS A 1 90 ? 6.634 -9.177 -15.564 1.00 96.12 90 HIS A C 1
ATOM 680 O O . HIS A 1 90 ? 6.715 -10.398 -15.464 1.00 96.12 90 HIS A O 1
ATOM 686 N N . ALA A 1 91 ? 5.731 -8.465 -14.894 1.00 94.19 91 ALA A N 1
ATOM 687 C CA . ALA A 1 91 ? 4.804 -9.070 -13.949 1.00 94.19 91 ALA A CA 1
ATOM 688 C C . ALA A 1 91 ? 3.922 -10.148 -14.598 1.00 94.19 91 ALA A C 1
ATOM 690 O O . ALA A 1 91 ? 3.814 -11.258 -14.080 1.00 94.19 91 ALA A O 1
ATOM 691 N N . ARG A 1 92 ? 3.372 -9.871 -15.788 1.00 94.25 92 ARG A N 1
ATOM 692 C CA . ARG A 1 92 ? 2.595 -10.856 -16.563 1.00 94.25 92 ARG A CA 1
ATOM 693 C C . ARG A 1 92 ? 3.410 -12.094 -16.936 1.00 94.25 92 ARG A C 1
ATOM 695 O O . ARG A 1 92 ? 2.875 -13.195 -16.924 1.00 94.25 92 ARG A O 1
ATOM 702 N N . ALA A 1 93 ? 4.693 -11.921 -17.249 1.00 95.31 93 ALA A N 1
ATOM 703 C CA . ALA A 1 93 ? 5.585 -13.026 -17.592 1.00 95.31 93 ALA A CA 1
ATOM 704 C C . ALA A 1 93 ? 6.039 -13.859 -16.377 1.00 95.31 93 ALA A C 1
ATOM 706 O O . ALA A 1 93 ? 6.545 -14.959 -16.567 1.00 95.31 93 ALA A O 1
ATOM 707 N N . ASN A 1 94 ? 5.862 -13.355 -15.151 1.00 94.19 94 ASN A N 1
ATOM 708 C CA . ASN A 1 94 ? 6.348 -13.976 -13.913 1.00 94.19 94 ASN A CA 1
ATOM 709 C C . ASN A 1 94 ? 5.204 -14.293 -12.935 1.00 94.19 94 ASN A C 1
ATOM 711 O O . ASN A 1 94 ? 5.359 -14.140 -11.731 1.00 94.19 94 ASN A O 1
ATOM 715 N N . GLU A 1 95 ? 4.040 -14.699 -13.452 1.00 91.00 95 GLU A N 1
ATOM 716 C CA . GLU A 1 95 ? 2.873 -15.126 -12.653 1.00 91.00 95 GLU A CA 1
ATOM 717 C C . GLU A 1 95 ? 2.321 -14.067 -11.675 1.00 91.00 95 GLU A C 1
ATOM 719 O O . GLU A 1 95 ? 1.578 -14.374 -10.743 1.00 91.00 95 GLU A O 1
ATOM 724 N N . MET A 1 96 ? 2.622 -12.795 -11.927 1.00 92.19 96 MET A N 1
ATOM 725 C CA . MET A 1 96 ? 2.185 -11.645 -11.138 1.00 92.19 96 MET A CA 1
ATOM 726 C C . MET A 1 96 ? 1.250 -10.743 -11.952 1.00 92.19 96 MET A C 1
ATOM 728 O O . MET A 1 96 ? 1.301 -9.524 -11.838 1.00 92.19 96 MET A O 1
ATOM 732 N N . ASP A 1 97 ? 0.410 -11.303 -12.828 1.00 89.38 97 ASP A N 1
ATOM 733 C CA . ASP A 1 97 ? -0.526 -10.477 -13.599 1.00 89.38 97 ASP A CA 1
ATOM 734 C C . ASP A 1 97 ? -1.515 -9.775 -12.649 1.00 89.38 97 ASP A C 1
ATOM 736 O O . ASP A 1 97 ? -2.306 -10.461 -11.991 1.00 89.38 97 ASP A O 1
ATOM 740 N N . PRO A 1 98 ? -1.545 -8.430 -12.584 1.00 79.50 98 PRO A N 1
ATOM 741 C CA . PRO A 1 98 ? -2.457 -7.717 -11.698 1.00 79.50 98 PRO A CA 1
ATOM 742 C C . PRO A 1 98 ? -3.944 -7.960 -11.986 1.00 79.50 98 PRO A C 1
ATOM 744 O O . PRO A 1 98 ? -4.778 -7.627 -11.145 1.00 79.50 98 PRO A O 1
ATOM 747 N N . ALA A 1 99 ? -4.312 -8.514 -13.146 1.00 81.62 99 ALA A N 1
ATOM 748 C CA . ALA A 1 99 ? -5.693 -8.900 -13.429 1.00 81.62 99 ALA A CA 1
ATOM 749 C C . ALA A 1 99 ? -6.177 -10.070 -12.554 1.00 81.62 99 ALA A C 1
ATOM 751 O O . ALA A 1 99 ? -7.357 -10.129 -12.221 1.00 81.62 99 ALA A O 1
ATOM 752 N N . THR A 1 100 ? -5.280 -10.982 -12.173 1.00 79.94 100 THR A N 1
ATOM 753 C CA . THR A 1 100 ? -5.623 -12.219 -11.442 1.00 79.94 100 THR A CA 1
ATOM 754 C C . THR A 1 100 ? -4.825 -12.419 -10.155 1.00 79.94 100 THR A C 1
ATOM 756 O O . THR A 1 100 ? -5.194 -13.236 -9.314 1.00 79.94 100 THR A O 1
ATOM 759 N N . LYS A 1 101 ? -3.703 -11.714 -10.002 1.00 82.38 101 LYS A N 1
ATOM 760 C CA . LYS A 1 101 ? -2.692 -11.889 -8.951 1.00 82.38 101 LYS A CA 1
ATOM 761 C C . LYS A 1 101 ? -2.245 -10.534 -8.394 1.00 82.38 101 LYS A C 1
ATOM 763 O O . LYS A 1 101 ? -1.058 -10.299 -8.197 1.00 82.38 101 LYS A O 1
ATOM 768 N N . LEU A 1 102 ? -3.213 -9.652 -8.130 1.00 76.25 102 LEU A N 1
ATOM 769 C CA . LEU A 1 102 ? -2.977 -8.284 -7.661 1.00 76.25 102 LEU A CA 1
ATOM 770 C C . LEU A 1 102 ? -2.014 -8.220 -6.466 1.00 76.25 102 LEU A C 1
ATOM 772 O O . LEU A 1 102 ? -1.009 -7.532 -6.546 1.00 76.25 102 LEU A O 1
ATOM 776 N N . VAL A 1 103 ? -2.257 -9.012 -5.418 1.00 72.75 103 VAL A N 1
ATOM 777 C CA . VAL A 1 103 ? -1.403 -9.020 -4.214 1.00 72.75 103 VAL A CA 1
ATOM 778 C C . VAL A 1 103 ? 0.040 -9.379 -4.543 1.00 72.75 103 VAL A C 1
ATOM 780 O O . VAL A 1 103 ? 0.952 -8.696 -4.107 1.00 72.75 103 VAL A O 1
ATOM 783 N N . ALA A 1 104 ? 0.268 -10.429 -5.337 1.00 80.44 104 ALA A N 1
ATOM 784 C CA . ALA A 1 104 ? 1.626 -10.850 -5.676 1.00 80.44 104 ALA A CA 1
ATOM 785 C C . ALA A 1 104 ? 2.359 -9.768 -6.486 1.00 80.44 104 ALA A C 1
ATOM 787 O O . ALA A 1 104 ? 3.525 -9.478 -6.225 1.00 80.44 104 ALA A O 1
ATOM 788 N N . PHE A 1 105 ? 1.654 -9.132 -7.428 1.00 85.62 105 PHE A N 1
ATOM 789 C CA . PHE A 1 105 ? 2.192 -8.020 -8.206 1.00 85.62 105 PHE A CA 1
ATOM 790 C C . PHE A 1 105 ? 2.656 -6.872 -7.324 1.00 85.62 105 PHE A C 1
ATOM 792 O O . PHE A 1 105 ? 3.782 -6.396 -7.465 1.00 85.62 105 PHE A O 1
ATOM 799 N N . VAL A 1 106 ? 1.798 -6.413 -6.420 1.00 76.88 106 VAL A N 1
ATOM 800 C CA . VAL A 1 106 ? 2.125 -5.222 -5.652 1.00 76.88 106 VAL A CA 1
ATOM 801 C C . VAL A 1 106 ? 3.034 -5.553 -4.461 1.00 76.88 106 VAL A C 1
ATOM 803 O O . VAL A 1 106 ? 3.886 -4.734 -4.144 1.00 76.88 106 VAL A O 1
ATOM 806 N N . GLN A 1 107 ? 3.010 -6.770 -3.901 1.00 77.00 107 GLN A N 1
ATOM 807 C CA . GLN A 1 107 ? 4.058 -7.252 -2.984 1.00 77.00 107 GLN A CA 1
ATOM 808 C C . GLN A 1 107 ? 5.448 -7.152 -3.611 1.00 77.00 107 GLN A C 1
ATOM 810 O O . GLN A 1 107 ? 6.388 -6.678 -2.969 1.00 77.00 107 GLN A O 1
ATOM 815 N N . TRP A 1 108 ? 5.582 -7.570 -4.871 1.00 88.12 108 TRP A N 1
ATOM 816 C CA . TRP A 1 108 ? 6.834 -7.426 -5.604 1.00 88.12 108 TRP A CA 1
ATOM 817 C C . TRP A 1 108 ? 7.216 -5.952 -5.778 1.00 88.12 108 TRP A C 1
ATOM 819 O O . TRP A 1 108 ? 8.325 -5.567 -5.408 1.00 88.12 108 TRP A O 1
ATOM 829 N N . LEU A 1 109 ? 6.292 -5.103 -6.245 1.00 86.31 109 LEU A N 1
ATOM 830 C CA . LEU A 1 109 ? 6.549 -3.663 -6.374 1.00 86.31 109 LEU A CA 1
ATOM 831 C C . LEU A 1 109 ? 6.944 -3.018 -5.038 1.00 86.31 109 LEU A C 1
ATOM 833 O O . LEU A 1 109 ? 7.875 -2.218 -5.003 1.00 86.31 109 LEU A O 1
ATOM 837 N N . GLY A 1 110 ? 6.264 -3.366 -3.946 1.00 77.62 110 GLY A N 1
ATOM 838 C CA . GLY A 1 110 ? 6.524 -2.873 -2.597 1.00 77.62 110 GLY A CA 1
ATOM 839 C C . GLY A 1 110 ? 7.886 -3.316 -2.067 1.00 77.62 110 GLY A C 1
ATOM 840 O O . GLY A 1 110 ? 8.599 -2.509 -1.467 1.00 77.62 110 GLY A O 1
ATOM 841 N N . ALA A 1 111 ? 8.298 -4.557 -2.343 1.00 82.62 111 ALA A N 1
ATOM 842 C CA . ALA A 1 111 ? 9.631 -5.056 -2.008 1.00 82.62 111 ALA A CA 1
ATOM 843 C C . ALA A 1 111 ? 10.732 -4.303 -2.772 1.00 82.62 111 ALA A C 1
ATOM 845 O O . ALA A 1 111 ? 11.710 -3.858 -2.162 1.00 82.62 111 ALA A O 1
ATOM 846 N N . GLU A 1 112 ? 10.546 -4.088 -4.078 1.00 88.31 112 GLU A N 1
ATOM 847 C CA . GLU A 1 112 ? 11.457 -3.263 -4.880 1.00 88.31 112 GLU A CA 1
ATOM 848 C C . GLU A 1 112 ? 11.482 -1.813 -4.377 1.00 88.31 112 GLU A C 1
ATOM 850 O O . GLU A 1 112 ? 12.547 -1.201 -4.301 1.00 88.31 112 GLU A O 1
ATOM 855 N N . ASN A 1 113 ? 10.332 -1.268 -3.964 1.00 81.19 113 ASN A N 1
ATOM 856 C CA . ASN A 1 113 ? 10.232 0.098 -3.459 1.00 81.19 113 ASN A CA 1
ATOM 857 C C . ASN A 1 113 ? 10.947 0.291 -2.114 1.00 81.19 113 ASN A C 1
ATOM 859 O O . ASN A 1 113 ? 11.650 1.284 -1.911 1.00 81.19 113 ASN A O 1
ATOM 863 N N . ALA A 1 114 ? 10.796 -0.674 -1.203 1.00 74.88 114 ALA A N 1
ATOM 864 C CA . ALA A 1 114 ? 11.425 -0.668 0.115 1.00 74.88 114 ALA A CA 1
ATOM 865 C C . ALA A 1 114 ? 12.954 -0.806 0.034 1.00 74.88 114 ALA A C 1
ATOM 867 O O . ALA A 1 114 ? 13.681 -0.287 0.889 1.00 74.88 114 ALA A O 1
ATOM 868 N N . ASN A 1 115 ? 13.463 -1.465 -1.008 1.00 83.94 115 ASN A N 1
ATOM 869 C CA . ASN A 1 115 ? 14.891 -1.583 -1.261 1.00 83.94 115 ASN A CA 1
ATOM 870 C C . ASN A 1 115 ? 15.470 -0.288 -1.864 1.00 83.94 115 ASN A C 1
ATOM 872 O O . ASN A 1 115 ? 15.880 -0.242 -3.022 1.00 83.94 115 ASN A O 1
ATOM 876 N N . TYR A 1 116 ? 15.564 0.776 -1.060 1.00 76.38 116 TYR A N 1
ATOM 877 C CA . TYR A 1 116 ? 16.033 2.102 -1.498 1.00 76.38 116 TYR A CA 1
ATOM 878 C C . TYR A 1 116 ? 17.437 2.118 -2.135 1.00 76.38 116 TYR A C 1
ATOM 880 O O . TYR A 1 116 ? 17.763 3.034 -2.890 1.00 76.38 116 TYR A O 1
ATOM 888 N N . LYS A 1 117 ? 18.278 1.116 -1.839 1.00 87.75 117 LYS A N 1
ATOM 889 C CA . LYS A 1 117 ? 19.617 0.939 -2.435 1.00 87.75 117 LYS A CA 1
ATOM 890 C C . LYS A 1 117 ? 19.625 0.025 -3.661 1.00 87.75 117 LYS A C 1
ATOM 892 O O . LYS A 1 117 ? 20.665 -0.052 -4.317 1.00 87.75 117 LYS A O 1
ATOM 897 N N . GLY A 1 118 ? 18.518 -0.649 -3.954 1.00 90.31 118 GLY A N 1
ATOM 898 C CA . GLY A 1 118 ? 18.370 -1.568 -5.074 1.00 90.31 118 GLY A CA 1
ATOM 899 C C . GLY A 1 118 ? 18.381 -0.850 -6.418 1.00 90.31 118 GLY A C 1
ATOM 900 O O . GLY A 1 118 ? 17.929 0.290 -6.547 1.00 90.31 118 GLY A O 1
ATOM 901 N N . ASP A 1 119 ? 18.905 -1.522 -7.438 1.00 93.69 119 ASP A N 1
ATOM 902 C CA . ASP A 1 119 ? 19.104 -0.903 -8.750 1.00 93.69 119 ASP A CA 1
ATOM 903 C C . ASP A 1 119 ? 17.784 -0.661 -9.490 1.00 93.69 119 ASP A C 1
ATOM 905 O O . ASP A 1 119 ? 17.646 0.354 -10.173 1.00 93.69 119 ASP A O 1
ATOM 909 N N . MET A 1 120 ? 16.777 -1.508 -9.256 1.00 92.38 120 MET A N 1
ATOM 910 C CA . MET A 1 120 ? 15.399 -1.302 -9.714 1.00 92.38 120 MET A CA 1
ATOM 911 C C . MET A 1 120 ? 14.808 0.004 -9.167 1.00 92.38 120 MET A C 1
ATOM 913 O O . MET A 1 120 ? 14.329 0.843 -9.936 1.00 92.38 120 MET A O 1
ATOM 917 N N . ARG A 1 121 ? 14.902 0.228 -7.847 1.00 90.62 121 ARG A N 1
ATOM 918 C CA . ARG A 1 121 ? 14.439 1.468 -7.208 1.00 90.62 121 ARG A CA 1
ATOM 919 C C . ARG A 1 121 ? 15.186 2.683 -7.737 1.00 90.62 121 ARG A C 1
ATOM 921 O O . ARG A 1 121 ? 14.550 3.686 -8.050 1.00 90.62 121 ARG A O 1
ATOM 928 N N . LYS A 1 122 ? 16.511 2.603 -7.902 1.00 93.44 122 LYS A N 1
ATOM 929 C CA . LYS A 1 122 ? 17.304 3.704 -8.479 1.00 93.44 122 LYS A CA 1
ATOM 930 C C . LYS A 1 122 ? 16.855 4.043 -9.900 1.00 93.44 122 LYS A C 1
ATOM 932 O O . LYS A 1 122 ? 16.594 5.216 -10.164 1.00 93.44 122 LYS A O 1
ATOM 937 N N . ALA A 1 123 ? 16.703 3.046 -10.775 1.00 93.81 123 ALA A N 1
ATOM 938 C CA . ALA A 1 123 ? 16.263 3.239 -12.160 1.00 93.81 123 ALA A CA 1
ATOM 939 C C . ALA A 1 123 ? 14.863 3.878 -12.257 1.00 93.81 123 ALA A C 1
ATOM 941 O O . ALA A 1 123 ? 14.593 4.668 -13.161 1.00 93.81 123 ALA A O 1
ATOM 942 N N . CYS A 1 124 ? 13.985 3.590 -11.296 1.00 93.81 124 CYS A N 1
ATOM 943 C CA . CYS A 1 124 ? 12.625 4.129 -11.254 1.00 93.81 124 CYS A CA 1
ATOM 944 C C . CYS A 1 124 ? 12.494 5.439 -10.454 1.00 93.81 124 CYS A C 1
ATOM 946 O O . CYS A 1 124 ? 11.478 6.121 -10.556 1.00 93.81 124 CYS A O 1
ATOM 948 N N . SER A 1 125 ? 13.496 5.814 -9.652 1.00 88.44 125 SER A N 1
ATOM 949 C CA . SER A 1 125 ? 13.389 6.911 -8.673 1.00 88.44 125 SER A CA 1
ATOM 950 C C . SER A 1 125 ? 13.100 8.277 -9.300 1.00 88.44 125 SER A C 1
ATOM 952 O O . SER A 1 125 ? 12.341 9.067 -8.747 1.00 88.44 125 SER A O 1
ATOM 954 N N . ARG A 1 126 ? 13.669 8.555 -10.479 1.00 86.38 126 ARG A N 1
ATOM 955 C CA . ARG A 1 126 ? 13.536 9.857 -11.155 1.00 86.38 126 ARG A CA 1
ATOM 956 C C . ARG A 1 126 ? 12.208 10.039 -11.887 1.00 86.38 126 ARG A C 1
ATOM 958 O O . ARG A 1 126 ? 11.810 11.169 -12.156 1.00 86.38 126 ARG A O 1
ATOM 965 N N . THR A 1 127 ? 11.537 8.941 -12.217 1.00 89.69 127 THR A N 1
ATOM 966 C CA . THR A 1 127 ? 10.232 8.926 -12.893 1.00 89.69 127 THR A CA 1
ATOM 967 C C . THR A 1 127 ? 9.092 8.599 -11.923 1.00 89.69 127 THR A C 1
ATOM 969 O O . THR A 1 127 ? 7.931 8.828 -12.250 1.00 89.69 127 THR A O 1
ATOM 972 N N . GLY A 1 128 ? 9.387 8.050 -10.739 1.00 86.88 128 GLY A N 1
ATOM 973 C CA . GLY A 1 128 ? 8.382 7.579 -9.783 1.00 86.88 128 GLY A CA 1
ATOM 974 C C . GLY A 1 128 ? 7.486 6.477 -10.357 1.00 86.88 128 GLY A C 1
ATOM 975 O O . GLY A 1 128 ? 6.293 6.442 -10.060 1.00 86.88 128 GLY A O 1
ATOM 976 N N . SER A 1 129 ? 8.004 5.628 -11.252 1.00 91.81 129 SER A N 1
ATOM 977 C CA . SER A 1 129 ? 7.212 4.602 -11.953 1.00 91.81 129 SER A CA 1
ATOM 978 C C . SER A 1 129 ? 6.756 3.455 -11.042 1.00 91.81 129 SER A C 1
ATOM 980 O O . SER A 1 129 ? 5.620 3.002 -11.180 1.00 91.81 129 SER A O 1
ATOM 982 N N . LEU A 1 130 ? 7.583 3.040 -10.072 1.00 88.38 130 LEU A N 1
ATOM 983 C CA . LEU A 1 130 ? 7.189 2.085 -9.024 1.00 88.38 130 LEU A CA 1
ATOM 984 C C . LEU A 1 130 ? 6.051 2.646 -8.166 1.00 88.38 130 LEU A C 1
ATOM 986 O O . LEU A 1 130 ? 5.008 2.009 -8.054 1.00 88.38 130 LEU A O 1
ATOM 990 N N . ASP A 1 131 ? 6.220 3.864 -7.641 1.00 81.94 131 ASP A N 1
ATOM 991 C CA . ASP A 1 131 ? 5.204 4.529 -6.815 1.00 81.94 131 ASP A CA 1
ATOM 992 C C . ASP A 1 131 ? 3.890 4.709 -7.602 1.00 81.94 131 ASP A C 1
ATOM 994 O O . ASP A 1 131 ? 2.815 4.437 -7.084 1.00 81.94 131 ASP A O 1
ATOM 998 N N . ALA A 1 132 ? 3.971 5.036 -8.900 1.00 84.12 132 ALA A N 1
ATOM 999 C CA . ALA A 1 132 ? 2.808 5.123 -9.792 1.00 84.12 132 ALA A CA 1
ATOM 1000 C C . ALA A 1 132 ? 1.994 3.832 -9.861 1.00 84.12 132 ALA A C 1
ATOM 1002 O O . ALA A 1 132 ? 0.763 3.859 -9.850 1.00 84.12 132 ALA A O 1
ATOM 1003 N N . LEU A 1 133 ? 2.685 2.702 -10.036 1.00 84.94 133 LEU A N 1
ATOM 1004 C CA . LEU A 1 133 ? 2.032 1.407 -10.152 1.00 84.94 133 LEU A CA 1
ATOM 1005 C C . LEU A 1 133 ? 1.457 0.983 -8.809 1.00 84.94 133 LEU A C 1
ATOM 1007 O O . LEU A 1 133 ? 0.338 0.482 -8.794 1.00 84.94 133 LEU A O 1
ATOM 1011 N N . ILE A 1 134 ? 2.164 1.244 -7.709 1.00 78.50 134 ILE A N 1
ATOM 1012 C CA . ILE A 1 134 ? 1.653 1.013 -6.356 1.00 78.50 134 ILE A CA 1
ATOM 1013 C C . ILE A 1 134 ? 0.383 1.843 -6.119 1.00 78.50 134 ILE A C 1
ATOM 1015 O O . ILE A 1 134 ? -0.629 1.287 -5.718 1.00 78.50 134 ILE A O 1
ATOM 1019 N N . GLU A 1 135 ? 0.358 3.131 -6.468 1.00 73.38 135 GLU A N 1
ATOM 1020 C CA . GLU A 1 135 ? -0.846 3.972 -6.350 1.00 73.38 135 GLU A CA 1
ATOM 1021 C C . GLU A 1 135 ? -2.004 3.472 -7.232 1.00 73.38 135 GLU A C 1
ATOM 1023 O O . GLU A 1 135 ? -3.157 3.400 -6.796 1.00 73.38 135 GLU A O 1
ATOM 1028 N N . THR A 1 136 ? -1.701 3.114 -8.484 1.00 76.50 136 THR A N 1
ATOM 1029 C CA . THR A 1 136 ? -2.702 2.697 -9.481 1.00 76.50 136 THR A CA 1
ATOM 1030 C C . THR A 1 136 ? -3.316 1.339 -9.144 1.00 76.50 136 THR A C 1
ATOM 1032 O O . THR A 1 136 ? -4.510 1.120 -9.367 1.00 76.50 136 THR A O 1
ATOM 1035 N N . TYR A 1 137 ? -2.500 0.399 -8.667 1.00 71.88 137 TYR A N 1
ATOM 1036 C CA . TYR A 1 137 ? -2.899 -0.990 -8.437 1.00 71.88 137 TYR A CA 1
ATOM 1037 C C . TYR A 1 137 ? -3.145 -1.322 -6.961 1.00 71.88 137 TYR A C 1
ATOM 1039 O O . TYR A 1 137 ? -3.842 -2.296 -6.705 1.00 71.88 137 TYR A O 1
ATOM 1047 N N . GLY A 1 138 ? -2.680 -0.496 -6.026 1.00 64.19 138 GLY A N 1
ATOM 1048 C CA . GLY A 1 138 ? -3.017 -0.557 -4.604 1.00 64.19 138 GLY A CA 1
ATOM 1049 C C . GLY A 1 138 ? -4.360 0.122 -4.314 1.00 64.19 138 GLY A C 1
ATOM 1050 O O . GLY A 1 138 ? -5.419 -0.345 -4.748 1.00 64.19 138 GLY A O 1
ATOM 1051 N N . ALA A 1 139 ? -4.336 1.260 -3.607 1.00 55.38 139 ALA A N 1
ATOM 1052 C CA . ALA A 1 139 ? -5.527 1.960 -3.093 1.00 55.38 139 ALA A CA 1
ATOM 1053 C C . ALA A 1 139 ? -6.669 2.141 -4.112 1.00 55.38 139 ALA A C 1
ATOM 1055 O O . ALA A 1 139 ? -7.845 1.950 -3.793 1.00 55.38 139 ALA A O 1
ATOM 1056 N N . GLN A 1 140 ? -6.337 2.513 -5.353 1.00 57.69 140 GLN A N 1
ATOM 1057 C CA . GLN A 1 140 ? -7.330 2.865 -6.373 1.00 57.69 140 GLN A CA 1
ATOM 1058 C C . GLN A 1 140 ? -8.056 1.650 -6.962 1.00 57.69 140 GLN A C 1
ATOM 1060 O O . GLN A 1 140 ? -9.176 1.785 -7.466 1.00 57.69 140 GLN A O 1
ATOM 1065 N N . ARG A 1 141 ? -7.452 0.457 -6.902 1.00 62.91 141 ARG A N 1
ATOM 1066 C CA . ARG A 1 141 ? -8.028 -0.771 -7.469 1.00 62.91 141 ARG A CA 1
ATOM 1067 C C . ARG A 1 141 ? -8.697 -1.662 -6.428 1.00 62.91 141 ARG A C 1
ATOM 1069 O O . ARG A 1 141 ? -9.480 -2.520 -6.818 1.00 62.91 141 ARG A O 1
ATOM 1076 N N . LEU A 1 142 ? -8.494 -1.380 -5.142 1.00 58.31 142 LEU A N 1
ATOM 1077 C CA . LEU A 1 142 ? -9.200 -1.980 -4.005 1.00 58.31 142 LEU A CA 1
ATOM 1078 C C . LEU A 1 142 ? -10.729 -1.974 -4.223 1.00 58.31 142 LEU A C 1
ATOM 1080 O O . LEU A 1 142 ? -11.398 -2.988 -4.081 1.00 58.31 142 LEU A O 1
ATOM 1084 N N . TRP A 1 143 ? -11.271 -0.867 -4.736 1.00 54.72 143 TRP A N 1
ATOM 1085 C CA . TRP A 1 143 ? -12.696 -0.701 -5.067 1.00 54.72 143 TRP A CA 1
ATOM 1086 C C . TRP A 1 143 ? -13.181 -1.490 -6.292 1.00 54.72 143 TRP A C 1
ATOM 1088 O O . TRP A 1 143 ? -14.383 -1.620 -6.512 1.00 54.72 143 TRP A O 1
ATOM 1098 N N . ARG A 1 144 ? -12.252 -1.988 -7.110 1.00 56.59 144 ARG A N 1
ATOM 1099 C CA . ARG A 1 144 ? -12.514 -2.813 -8.299 1.00 56.59 144 ARG A CA 1
ATOM 1100 C C . ARG A 1 144 ? -12.158 -4.284 -8.070 1.00 56.59 144 ARG A C 1
ATOM 1102 O O . ARG A 1 144 ? -12.385 -5.095 -8.963 1.00 56.59 144 ARG A O 1
ATOM 1109 N N . ASP A 1 145 ? -11.587 -4.619 -6.914 1.00 64.62 145 ASP A N 1
ATOM 1110 C CA . ASP A 1 145 ? -11.291 -5.986 -6.503 1.00 64.62 145 ASP A CA 1
ATOM 1111 C C . ASP A 1 145 ? -12.604 -6.687 -6.128 1.00 64.62 145 ASP A C 1
ATOM 1113 O O . ASP A 1 145 ? -13.423 -6.177 -5.360 1.00 64.62 145 ASP A O 1
ATOM 1117 N N . GLU A 1 146 ? -12.860 -7.844 -6.735 1.00 64.06 146 GLU A N 1
ATOM 1118 C CA . GLU A 1 146 ? -14.132 -8.552 -6.569 1.00 64.06 146 GLU A CA 1
ATOM 1119 C C . GLU A 1 146 ? -14.269 -9.144 -5.160 1.00 64.06 146 GLU A C 1
ATOM 1121 O O . GLU A 1 146 ? -15.348 -9.093 -4.568 1.00 64.06 146 GLU A O 1
ATOM 1126 N N . ALA A 1 147 ? -13.159 -9.635 -4.596 1.00 65.56 147 ALA A N 1
ATOM 1127 C CA . ALA A 1 147 ? -13.114 -10.145 -3.230 1.00 65.56 147 ALA A CA 1
ATOM 1128 C C . ALA A 1 147 ? -13.379 -9.026 -2.213 1.00 65.56 147 ALA A C 1
ATOM 1130 O O . ALA A 1 147 ? -14.126 -9.226 -1.255 1.00 65.56 147 ALA A O 1
ATOM 1131 N N . PHE A 1 148 ? -12.850 -7.827 -2.462 1.00 69.19 148 PHE A N 1
ATOM 1132 C CA . PHE A 1 148 ? -13.159 -6.645 -1.673 1.00 69.19 148 PHE A CA 1
ATOM 1133 C C . PHE A 1 148 ? -14.615 -6.190 -1.854 1.00 69.19 148 PHE A C 1
ATOM 1135 O O . PHE A 1 148 ? -15.351 -6.052 -0.882 1.00 69.19 148 PHE A O 1
ATOM 1142 N N . SER A 1 149 ? -15.081 -5.987 -3.087 1.00 67.81 149 SER A N 1
ATOM 1143 C CA . SER A 1 149 ? -16.419 -5.432 -3.351 1.00 67.81 149 SER A CA 1
ATOM 1144 C C . SER A 1 149 ? -17.567 -6.346 -2.909 1.00 67.81 149 SER A C 1
ATOM 1146 O O . SER A 1 149 ? -18.592 -5.839 -2.448 1.00 67.81 149 SER A O 1
ATOM 1148 N N . LYS A 1 150 ? -17.400 -7.673 -2.991 1.00 73.19 150 LYS A N 1
ATOM 1149 C CA . LYS A 1 150 ? -18.419 -8.666 -2.598 1.00 73.19 150 LYS A CA 1
ATOM 1150 C C . LYS A 1 150 ? -18.222 -9.245 -1.192 1.00 73.19 150 LYS A C 1
ATOM 1152 O O . LYS A 1 150 ? -19.094 -9.970 -0.715 1.00 73.19 150 LYS A O 1
ATOM 1157 N N . GLY A 1 151 ? -17.099 -8.957 -0.535 1.00 66.56 151 GLY A N 1
ATOM 1158 C CA . GLY A 1 151 ? -16.780 -9.472 0.795 1.00 66.56 151 GLY A CA 1
ATOM 1159 C C . GLY A 1 151 ? -17.678 -8.905 1.901 1.00 66.56 151 GLY A C 1
ATOM 1160 O O . GLY A 1 151 ? -18.163 -7.775 1.821 1.00 66.56 151 GLY A O 1
ATOM 1161 N N . ASN A 1 152 ? -17.872 -9.676 2.975 1.00 65.75 152 ASN A N 1
ATOM 1162 C CA . ASN A 1 152 ? -18.402 -9.139 4.233 1.00 65.75 152 ASN A CA 1
ATOM 1163 C C . ASN A 1 152 ? -17.350 -8.232 4.915 1.00 65.75 152 ASN A C 1
ATOM 1165 O O . ASN A 1 152 ? -16.214 -8.126 4.450 1.00 65.75 152 ASN A O 1
ATOM 1169 N N . ALA A 1 153 ? -17.708 -7.567 6.019 1.00 63.25 153 ALA A N 1
ATOM 1170 C CA . ALA A 1 153 ? -16.804 -6.641 6.715 1.00 63.25 153 ALA A CA 1
ATOM 1171 C C . ALA A 1 153 ? -15.448 -7.281 7.075 1.00 63.25 153 ALA A C 1
ATOM 1173 O O . ALA A 1 153 ? -14.402 -6.662 6.889 1.00 63.25 153 ALA A O 1
ATOM 1174 N N . GLN A 1 154 ? -15.459 -8.547 7.504 1.00 62.50 154 GLN A N 1
ATOM 1175 C CA . GLN A 1 154 ? -14.245 -9.291 7.830 1.00 62.50 154 GLN A CA 1
ATOM 1176 C C . GLN A 1 154 ? -13.355 -9.526 6.603 1.00 62.50 154 GLN A C 1
ATOM 1178 O O . GLN A 1 154 ? -12.160 -9.246 6.652 1.00 62.50 154 GLN A O 1
ATOM 1183 N N . ALA A 1 155 ? -13.931 -9.980 5.488 1.00 67.19 155 ALA A N 1
ATOM 1184 C CA . ALA A 1 155 ? -13.201 -10.202 4.241 1.00 67.19 155 ALA A CA 1
ATOM 1185 C C . ALA A 1 155 ? -12.628 -8.894 3.667 1.00 67.19 155 ALA A C 1
ATOM 1187 O O . ALA A 1 155 ? -11.489 -8.870 3.203 1.00 67.19 155 ALA A O 1
ATOM 1188 N N . LYS A 1 156 ? -13.379 -7.789 3.757 1.00 70.88 156 LYS A N 1
ATOM 1189 C CA . LYS A 1 156 ? -12.921 -6.456 3.335 1.00 70.88 156 LYS A CA 1
ATOM 1190 C C . LYS A 1 156 ? -11.722 -5.973 4.150 1.00 70.88 156 LYS A C 1
ATOM 1192 O O . LYS A 1 156 ? -10.744 -5.505 3.574 1.00 70.88 156 LYS A O 1
ATOM 1197 N N . LEU A 1 157 ? -11.765 -6.116 5.474 1.00 66.44 157 LEU A N 1
ATOM 1198 C CA . LEU A 1 157 ? -10.674 -5.689 6.356 1.00 66.44 157 LEU A CA 1
ATOM 1199 C C . LEU A 1 157 ? -9.441 -6.592 6.241 1.00 66.44 157 LEU A C 1
ATOM 1201 O O . LEU A 1 157 ? -8.321 -6.086 6.210 1.00 66.44 157 LEU A O 1
ATOM 1205 N N . ALA A 1 158 ? -9.627 -7.907 6.090 1.00 69.12 158 ALA A N 1
ATOM 1206 C CA . ALA A 1 158 ? -8.531 -8.825 5.778 1.00 69.12 158 ALA A CA 1
ATOM 1207 C C . ALA A 1 158 ? -7.825 -8.426 4.473 1.00 69.12 158 ALA A C 1
ATOM 1209 O O . ALA A 1 158 ? -6.597 -8.401 4.415 1.00 69.12 158 ALA A O 1
ATOM 1210 N N . ARG A 1 159 ? -8.596 -8.019 3.459 1.00 71.06 159 ARG A N 1
ATOM 1211 C CA . ARG A 1 159 ? -8.059 -7.548 2.184 1.00 71.06 159 ARG A CA 1
ATOM 1212 C C . ARG A 1 159 ? -7.285 -6.236 2.311 1.00 71.06 159 ARG A C 1
ATOM 1214 O O . ARG A 1 159 ? -6.202 -6.130 1.754 1.00 71.06 159 ARG A O 1
ATOM 1221 N N . VAL A 1 160 ? -7.779 -5.258 3.074 1.00 67.31 160 VAL A N 1
ATOM 1222 C CA . VAL A 1 160 ? -7.031 -4.012 3.357 1.00 67.31 160 VAL A CA 1
ATOM 1223 C C . VAL A 1 160 ? -5.710 -4.314 4.070 1.00 67.31 160 VAL A C 1
ATOM 1225 O O . VAL A 1 160 ? -4.679 -3.756 3.703 1.00 67.31 160 VAL A O 1
ATOM 1228 N N . LYS A 1 161 ? -5.716 -5.241 5.035 1.00 66.44 161 LYS A N 1
ATOM 1229 C CA . LYS A 1 161 ? -4.516 -5.676 5.763 1.00 66.44 161 LYS A CA 1
ATOM 1230 C C . LYS A 1 161 ? -3.484 -6.347 4.849 1.00 66.44 161 LYS A C 1
ATOM 1232 O O . LYS A 1 161 ? -2.307 -6.018 4.942 1.00 66.44 161 LYS A O 1
ATOM 1237 N N . GLU A 1 162 ? -3.901 -7.251 3.961 1.00 67.50 162 GLU A N 1
ATOM 1238 C CA . GLU A 1 162 ? -2.995 -7.877 2.981 1.00 67.50 162 GLU A CA 1
ATOM 1239 C C . GLU A 1 162 ? -2.257 -6.825 2.141 1.00 67.50 162 GLU A C 1
ATOM 1241 O O . GLU A 1 162 ? -1.039 -6.899 1.981 1.00 67.50 162 GLU A O 1
ATOM 1246 N N . LEU A 1 163 ? -2.990 -5.820 1.657 1.00 64.50 163 LEU A N 1
ATOM 1247 C CA . LEU A 1 163 ? -2.449 -4.748 0.819 1.00 64.50 163 LEU A CA 1
ATOM 1248 C C . LEU A 1 163 ? -1.597 -3.767 1.663 1.00 64.50 163 LEU A C 1
ATOM 1250 O O . LEU A 1 163 ? -0.579 -3.253 1.212 1.00 64.50 163 LEU A O 1
ATOM 1254 N N . TRP A 1 164 ? -1.913 -3.559 2.943 1.00 60.06 164 TRP A N 1
ATOM 1255 C CA . TRP A 1 164 ? -1.046 -2.821 3.873 1.00 60.06 164 TRP A CA 1
ATOM 1256 C C . TRP A 1 164 ? 0.304 -3.508 4.110 1.00 60.06 164 TRP A C 1
ATOM 1258 O O . TRP A 1 164 ? 1.361 -2.876 4.024 1.00 60.06 164 TRP A O 1
ATOM 1268 N N . GLU A 1 165 ? 0.282 -4.808 4.410 1.00 59.91 165 GLU A N 1
ATOM 1269 C CA . GLU A 1 165 ? 1.485 -5.611 4.661 1.00 59.91 165 GLU A CA 1
ATOM 1270 C C . GLU A 1 165 ? 2.361 -5.717 3.410 1.00 59.91 165 GLU A C 1
ATOM 1272 O O . GLU A 1 165 ? 3.589 -5.703 3.507 1.00 59.91 165 GLU A O 1
ATOM 1277 N N . ALA A 1 166 ? 1.732 -5.722 2.236 1.00 58.03 166 ALA A N 1
ATOM 1278 C CA . ALA A 1 166 ? 2.388 -5.616 0.941 1.00 58.03 166 ALA A CA 1
ATOM 1279 C C . ALA A 1 166 ? 2.936 -4.202 0.627 1.00 58.03 166 ALA A C 1
ATOM 1281 O O . ALA A 1 166 ? 3.515 -3.999 -0.439 1.00 58.03 166 ALA A O 1
ATOM 1282 N N . ARG A 1 167 ? 2.832 -3.244 1.568 1.00 54.00 167 ARG A N 1
ATOM 1283 C CA . ARG A 1 167 ? 3.278 -1.838 1.448 1.00 54.00 167 ARG A CA 1
ATOM 1284 C C . ARG A 1 167 ? 2.569 -1.068 0.324 1.00 54.00 167 ARG A C 1
ATOM 1286 O O . ARG A 1 167 ? 3.132 -0.122 -0.222 1.00 54.00 167 ARG A O 1
ATOM 1293 N N . GLU A 1 168 ? 1.338 -1.457 -0.006 1.00 51.06 168 GLU A N 1
ATOM 1294 C CA . GLU A 1 168 ? 0.554 -0.895 -1.117 1.00 51.06 168 GLU A CA 1
ATOM 1295 C C . GLU A 1 168 ? -0.234 0.371 -0.768 1.00 51.06 168 GLU A C 1
ATOM 1297 O O . GLU A 1 168 ? -0.789 1.034 -1.645 1.00 51.06 168 GLU A O 1
ATOM 1302 N N . LEU A 1 169 ? -0.322 0.690 0.519 1.00 49.81 169 LEU A N 1
ATOM 1303 C CA . LEU A 1 169 ? -0.933 1.904 1.029 1.00 49.81 169 LEU A CA 1
ATOM 1304 C C . LEU A 1 169 ? 0.150 2.660 1.786 1.00 49.81 169 LEU A C 1
ATOM 1306 O O . LEU A 1 169 ? 0.838 2.080 2.628 1.00 49.81 169 LEU A O 1
ATOM 1310 N N . ASP A 1 170 ? 0.300 3.953 1.496 1.00 49.47 170 ASP A N 1
ATOM 1311 C CA . ASP A 1 170 ? 0.985 4.828 2.441 1.00 49.47 170 ASP A CA 1
ATOM 1312 C C . ASP A 1 170 ? 0.265 4.745 3.793 1.00 49.47 170 ASP A C 1
ATOM 1314 O O . ASP A 1 170 ? -0.944 4.494 3.866 1.00 49.47 170 ASP A O 1
ATOM 1318 N N . GLN A 1 171 ? 1.015 4.960 4.869 1.00 49.19 171 GLN A N 1
ATOM 1319 C CA . GLN A 1 171 ? 0.499 4.952 6.226 1.00 49.19 171 GLN A CA 1
ATOM 1320 C C . GLN A 1 171 ? -0.743 5.833 6.364 1.00 49.19 171 GLN A C 1
ATOM 1322 O O . GLN A 1 171 ? -1.733 5.375 6.932 1.00 49.19 171 GLN A O 1
ATOM 1327 N N . GLY A 1 172 ? -0.768 7.006 5.725 1.00 45.38 172 GLY A N 1
ATOM 1328 C CA . GLY A 1 172 ? -1.947 7.870 5.691 1.00 45.38 172 GLY A CA 1
ATOM 1329 C C . GLY A 1 172 ? -3.156 7.263 4.970 1.00 45.38 172 GLY A C 1
ATOM 1330 O O . GLY A 1 172 ? -4.260 7.280 5.502 1.00 45.38 172 GLY A O 1
ATOM 1331 N N . GLN A 1 173 ? -2.969 6.670 3.789 1.00 50.22 173 GLN A N 1
ATOM 1332 C CA . GLN A 1 173 ? -4.078 6.103 3.004 1.00 50.22 173 GLN A CA 1
ATOM 1333 C C . GLN A 1 173 ? -4.664 4.849 3.642 1.00 50.22 173 GLN A C 1
ATOM 1335 O O . GLN A 1 173 ? -5.873 4.617 3.587 1.00 50.22 173 GLN A O 1
ATOM 1340 N N . CYS A 1 174 ? -3.806 4.045 4.266 1.00 54.75 174 CYS A N 1
ATOM 1341 C CA . CYS A 1 174 ? -4.250 2.899 5.026 1.00 54.75 174 CYS A CA 1
ATOM 1342 C C . CYS A 1 174 ? -5.039 3.338 6.250 1.00 54.75 174 CYS A C 1
ATOM 1344 O O . CYS A 1 174 ? -6.091 2.765 6.514 1.00 54.75 174 CYS A O 1
ATOM 1346 N N . TYR A 1 175 ? -4.599 4.395 6.938 1.00 51.91 175 TYR A N 1
ATOM 1347 C CA . TYR A 1 175 ? -5.374 4.995 8.016 1.00 51.91 175 TYR A CA 1
ATOM 1348 C C . TYR A 1 175 ? -6.718 5.526 7.540 1.00 51.91 175 TYR A C 1
ATOM 1350 O O . TYR A 1 175 ? -7.712 5.232 8.190 1.00 51.91 175 TYR A O 1
ATOM 1358 N N . ASP A 1 176 ? -6.789 6.230 6.414 1.00 53.03 176 ASP A N 1
ATOM 1359 C CA . ASP A 1 176 ? -8.048 6.792 5.921 1.00 53.03 176 ASP A CA 1
ATOM 1360 C C . ASP A 1 176 ? -9.035 5.713 5.456 1.00 53.03 176 ASP A C 1
ATOM 1362 O O . ASP A 1 176 ? -10.209 5.761 5.825 1.00 53.03 176 ASP A O 1
ATOM 1366 N N . LEU A 1 177 ? -8.578 4.697 4.718 1.00 53.88 177 LEU A N 1
ATOM 1367 C CA . LEU A 1 177 ? -9.427 3.577 4.289 1.00 53.88 177 LEU A CA 1
ATOM 1368 C C . LEU A 1 177 ? -9.861 2.720 5.475 1.00 53.88 177 LEU A C 1
ATOM 1370 O O . LEU A 1 177 ? -11.041 2.400 5.609 1.00 53.88 177 LEU A O 1
ATOM 1374 N N . THR A 1 178 ? -8.926 2.396 6.365 1.00 54.66 178 THR A N 1
ATOM 1375 C CA . THR A 1 178 ? -9.220 1.675 7.603 1.00 54.66 178 THR A CA 1
ATOM 1376 C C . THR A 1 178 ? -10.230 2.468 8.425 1.00 54.66 178 THR A C 1
ATOM 1378 O O . THR A 1 178 ? -11.262 1.924 8.786 1.00 54.66 178 THR A O 1
ATOM 1381 N N . ARG A 1 179 ? -10.033 3.775 8.618 1.00 53.88 179 ARG A N 1
ATOM 1382 C CA . ARG A 1 179 ? -10.954 4.662 9.336 1.00 53.88 179 ARG A CA 1
ATOM 1383 C C . ARG A 1 179 ? -12.338 4.716 8.687 1.00 53.88 179 ARG A C 1
ATOM 1385 O O . ARG A 1 179 ? -13.314 4.498 9.396 1.00 53.88 179 ARG A O 1
ATOM 1392 N N . MET A 1 180 ? -12.449 4.969 7.381 1.00 58.34 180 MET A N 1
ATOM 1393 C CA . MET A 1 180 ? -13.748 5.022 6.688 1.00 58.34 180 MET A CA 1
ATOM 1394 C C . MET A 1 180 ? -14.535 3.718 6.874 1.00 58.34 180 MET A C 1
ATOM 1396 O O . MET A 1 180 ? -15.684 3.750 7.305 1.00 58.34 180 MET A O 1
ATOM 1400 N N . TYR A 1 181 ? -13.896 2.569 6.645 1.00 57.38 181 TYR A N 1
ATOM 1401 C CA . TYR A 1 181 ? -14.558 1.264 6.707 1.00 57.38 181 TYR A CA 1
ATOM 1402 C C . TYR A 1 181 ? -14.840 0.784 8.127 1.00 57.38 181 TYR A C 1
ATOM 1404 O O . TYR A 1 181 ? -15.889 0.198 8.395 1.00 57.38 181 TYR A O 1
ATOM 1412 N N . ILE A 1 182 ? -13.913 1.029 9.047 1.00 57.47 182 ILE A N 1
ATOM 1413 C CA . ILE A 1 182 ? -14.101 0.712 10.453 1.00 57.47 182 ILE A CA 1
ATOM 1414 C C . ILE A 1 182 ? -15.274 1.534 11.015 1.00 57.47 182 ILE A C 1
ATOM 1416 O O . ILE A 1 182 ? -16.127 0.972 11.698 1.00 57.47 182 ILE A O 1
ATOM 1420 N N . TYR A 1 183 ? -15.361 2.838 10.738 1.00 56.09 183 TYR A N 1
ATOM 1421 C CA . TYR A 1 183 ? -16.471 3.648 11.251 1.00 56.09 183 TYR A CA 1
ATOM 1422 C C . TYR A 1 183 ? -17.810 3.283 10.594 1.00 56.09 183 TYR A C 1
ATOM 1424 O O . TYR A 1 183 ? -18.812 3.178 11.300 1.00 56.09 183 TYR A O 1
ATOM 1432 N N . GLU A 1 184 ? -17.840 3.030 9.280 1.00 58.59 184 GLU A N 1
ATOM 1433 C CA . GLU A 1 184 ? -19.076 2.665 8.569 1.00 58.59 184 GLU A CA 1
ATOM 1434 C C . GLU A 1 184 ? -19.588 1.252 8.893 1.00 58.59 184 GLU A C 1
ATOM 1436 O O . GLU A 1 184 ? -20.799 1.026 8.859 1.00 58.59 184 GLU A O 1
ATOM 1441 N N . HIS A 1 185 ? -18.711 0.294 9.218 1.00 57.88 185 HIS A N 1
ATOM 1442 C CA . HIS A 1 185 ? -19.116 -1.107 9.408 1.00 57.88 185 HIS A CA 1
ATOM 1443 C C . HIS A 1 185 ? -18.895 -1.674 10.803 1.00 57.88 185 HIS A C 1
ATOM 1445 O O . HIS A 1 185 ? -19.686 -2.520 11.220 1.00 57.88 185 HIS A O 1
ATOM 1451 N N . LEU A 1 186 ? -17.851 -1.249 11.519 1.00 59.06 186 LEU A N 1
ATOM 1452 C CA . LEU A 1 186 ? -17.599 -1.756 12.868 1.00 59.06 186 LEU A CA 1
ATOM 1453 C C . LEU A 1 186 ? -18.384 -0.991 13.915 1.00 59.06 186 LEU A C 1
ATOM 1455 O O . LEU A 1 186 ? -18.766 -1.620 14.882 1.00 59.06 186 LEU A O 1
ATOM 1459 N N . ALA A 1 187 ? -18.696 0.293 13.716 1.00 59.16 187 ALA A N 1
ATOM 1460 C CA . ALA A 1 187 ? -19.458 1.080 14.688 1.00 59.16 187 ALA A CA 1
ATOM 1461 C C . ALA A 1 187 ? -20.685 1.857 14.147 1.00 59.16 187 ALA A C 1
ATOM 1463 O O . ALA A 1 187 ? -20.963 2.926 14.699 1.00 59.16 187 ALA A O 1
ATOM 1464 N N . PRO A 1 188 ? -21.455 1.402 13.130 1.00 64.19 188 PRO A N 1
ATOM 1465 C CA . PRO A 1 188 ? -22.621 2.149 12.661 1.00 64.19 188 PRO A CA 1
ATOM 1466 C C . PRO A 1 188 ? -23.628 2.415 13.781 1.00 64.19 188 PRO A C 1
ATOM 1468 O O . PRO A 1 188 ? -23.990 1.512 14.540 1.00 64.19 188 PRO A O 1
ATOM 1471 N N . ALA A 1 189 ? -24.101 3.660 13.854 1.00 58.09 189 ALA A N 1
ATOM 1472 C CA . ALA A 1 189 ? -25.110 4.076 14.818 1.00 58.09 189 ALA A CA 1
ATOM 1473 C C . ALA A 1 189 ? -26.377 3.207 14.694 1.00 58.09 189 ALA A C 1
ATOM 1475 O O . ALA A 1 189 ? -26.898 3.012 13.596 1.00 58.09 189 ALA A O 1
ATOM 1476 N N . GLY A 1 190 ? -26.872 2.690 15.823 1.00 64.06 190 GLY A N 1
ATOM 1477 C CA . GLY A 1 190 ? -28.097 1.882 15.887 1.00 64.06 190 GLY A CA 1
ATOM 1478 C C . GLY A 1 190 ? -27.935 0.391 15.566 1.00 64.06 190 GLY A C 1
ATOM 1479 O O . GLY A 1 190 ? -28.922 -0.342 15.607 1.00 64.06 190 GLY A O 1
ATOM 1480 N N . ALA A 1 191 ? -26.725 -0.080 15.262 1.00 72.12 191 ALA A N 1
ATOM 1481 C CA . ALA A 1 191 ? -26.436 -1.508 15.155 1.00 72.12 191 ALA A CA 1
ATOM 1482 C C . ALA A 1 191 ? -26.081 -2.119 16.523 1.00 72.12 191 ALA A C 1
ATOM 1484 O O . ALA A 1 191 ? -25.605 -1.425 17.415 1.00 72.12 191 ALA A O 1
ATOM 1485 N N . ASP A 1 192 ? -26.299 -3.426 16.667 1.00 80.19 192 ASP A N 1
ATOM 1486 C CA . ASP A 1 192 ? -26.033 -4.196 17.888 1.00 80.19 192 ASP A CA 1
ATOM 1487 C C . ASP A 1 192 ? -24.557 -4.083 18.318 1.00 80.19 192 ASP A C 1
ATOM 1489 O O . ASP A 1 192 ? -23.659 -4.564 17.620 1.00 80.19 192 ASP A O 1
ATOM 1493 N N . VAL A 1 193 ? -24.323 -3.421 19.456 1.00 79.56 193 VAL A N 1
ATOM 1494 C CA . VAL A 1 193 ? -22.980 -3.107 19.963 1.00 79.56 193 VAL A CA 1
ATOM 1495 C C . VAL A 1 193 ? -22.195 -4.356 20.373 1.00 79.56 193 VAL A C 1
ATOM 1497 O O . VAL A 1 193 ? -20.977 -4.381 20.206 1.00 79.56 193 VAL A O 1
ATOM 1500 N N . ASP A 1 194 ? -22.863 -5.420 20.825 1.00 77.31 194 ASP A N 1
ATOM 1501 C CA . ASP A 1 194 ? -22.196 -6.653 21.263 1.00 77.31 194 ASP A CA 1
ATOM 1502 C C . ASP A 1 194 ? -21.625 -7.421 20.076 1.00 77.31 194 ASP A C 1
ATOM 1504 O O . ASP A 1 194 ? -20.459 -7.813 20.076 1.00 77.31 194 ASP A O 1
ATOM 1508 N N . LYS A 1 195 ? -22.408 -7.546 19.002 1.00 75.62 195 LYS A N 1
ATOM 1509 C CA . LYS A 1 195 ? -21.932 -8.164 17.752 1.00 75.62 195 LYS A CA 1
ATOM 1510 C C . LYS A 1 195 ? -20.790 -7.381 17.119 1.00 75.62 195 LYS A C 1
ATOM 1512 O O . LYS A 1 195 ? -19.943 -7.951 16.433 1.00 75.62 195 LYS A O 1
ATOM 1517 N N . GLN A 1 196 ? -20.781 -6.069 17.314 1.00 74.75 196 GLN A N 1
ATOM 1518 C CA . GLN A 1 196 ? -19.725 -5.206 16.808 1.00 74.75 196 GLN A CA 1
ATOM 1519 C C . GLN A 1 196 ? -18.431 -5.344 17.595 1.00 74.75 196 GLN A C 1
ATOM 1521 O O . GLN A 1 196 ? -17.375 -5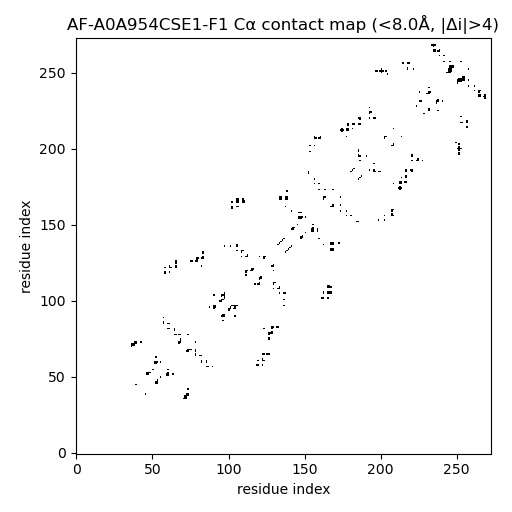.427 16.974 1.00 74.75 196 GLN A O 1
ATOM 1526 N N . LEU A 1 197 ? -18.508 -5.426 18.924 1.00 74.81 197 LEU A N 1
ATOM 1527 C CA . LEU A 1 197 ? -17.359 -5.738 19.773 1.00 74.81 197 LEU A CA 1
ATOM 1528 C C . LEU A 1 197 ? -16.798 -7.132 19.471 1.00 74.81 197 LEU A C 1
ATOM 1530 O O . LEU A 1 197 ? -15.585 -7.270 19.327 1.00 74.81 197 LEU A O 1
ATOM 1534 N N . GLU A 1 198 ? -17.659 -8.131 19.259 1.00 75.12 198 GLU A N 1
ATOM 1535 C CA . GLU A 1 198 ? -17.233 -9.480 18.872 1.00 75.12 198 GLU A CA 1
ATOM 1536 C C . GLU A 1 198 ? -16.481 -9.461 17.530 1.00 75.12 198 GLU A C 1
ATOM 1538 O O . GLU A 1 198 ? -15.358 -9.962 17.426 1.00 75.12 198 GLU A O 1
ATOM 1543 N N . LEU A 1 199 ? -17.065 -8.837 16.500 1.00 71.19 199 LEU A N 1
ATOM 1544 C CA . LEU A 1 199 ? -16.424 -8.686 15.192 1.00 71.19 199 LEU A CA 1
ATOM 1545 C C . LEU A 1 199 ? -15.097 -7.929 15.315 1.00 71.19 199 LEU A C 1
ATOM 1547 O O . LEU A 1 199 ? -14.095 -8.319 14.715 1.00 71.19 199 LEU A O 1
ATOM 1551 N N . PHE A 1 200 ? -15.076 -6.865 16.110 1.00 72.06 200 PHE A N 1
ATOM 1552 C CA . PHE A 1 200 ? -13.884 -6.078 16.374 1.00 72.06 200 PHE A CA 1
ATOM 1553 C C . PHE A 1 200 ? -12.777 -6.932 17.019 1.00 72.06 200 PHE A C 1
ATOM 1555 O O . PHE A 1 200 ? -11.653 -6.971 16.514 1.00 72.06 200 PHE A O 1
ATOM 1562 N N . GLY A 1 201 ? -13.102 -7.703 18.058 1.00 68.25 201 GLY A N 1
ATOM 1563 C CA . GLY A 1 201 ? -12.184 -8.638 18.708 1.00 68.25 201 GLY A CA 1
ATOM 1564 C C . GLY A 1 201 ? -11.673 -9.732 17.765 1.00 68.25 201 GLY A C 1
ATOM 1565 O O . GLY A 1 201 ? -10.481 -10.053 17.776 1.00 68.25 201 GLY A O 1
ATOM 1566 N N . GLN A 1 202 ? -12.527 -10.271 16.887 1.00 67.00 202 GLN A N 1
ATOM 1567 C CA . GLN A 1 202 ? -12.117 -11.226 15.847 1.00 67.00 202 GLN A CA 1
ATOM 1568 C C . GLN A 1 202 ? -11.100 -10.609 14.875 1.00 67.00 202 GLN A C 1
ATOM 1570 O O . GLN A 1 202 ? -10.135 -11.268 14.482 1.00 67.00 202 GLN A O 1
ATOM 1575 N N . LEU A 1 203 ? -11.273 -9.336 14.520 1.00 66.50 203 LEU A N 1
ATOM 1576 C CA . LEU A 1 203 ? -10.369 -8.607 13.629 1.00 66.50 203 LEU A CA 1
ATOM 1577 C C . LEU A 1 203 ? -9.029 -8.275 14.293 1.00 66.50 203 LEU A C 1
ATOM 1579 O O . LEU A 1 203 ? -7.988 -8.403 13.643 1.00 66.50 203 LEU A O 1
ATOM 1583 N N . VAL A 1 204 ? -9.032 -7.917 15.582 1.00 67.06 204 VAL A N 1
ATOM 1584 C CA . VAL A 1 204 ? -7.808 -7.769 16.390 1.00 67.06 204 VAL A CA 1
ATOM 1585 C C . VAL A 1 204 ? -7.046 -9.095 16.445 1.00 67.06 204 VAL A C 1
ATOM 1587 O O . VAL A 1 204 ? -5.858 -9.137 16.121 1.00 67.06 204 VAL A O 1
ATOM 1590 N N . LYS A 1 205 ? -7.727 -10.202 16.771 1.00 62.41 205 LYS A N 1
ATOM 1591 C CA . LYS A 1 205 ? -7.127 -11.550 16.846 1.00 62.41 205 LYS A CA 1
ATOM 1592 C C . LYS A 1 205 ? -6.564 -12.016 15.504 1.00 62.41 205 LYS A C 1
ATOM 1594 O O . LYS A 1 205 ? -5.485 -12.605 15.455 1.00 62.41 205 LYS A O 1
ATOM 1599 N N . ALA A 1 206 ? -7.245 -11.696 14.405 1.00 58.25 206 ALA A N 1
ATOM 1600 C CA . ALA A 1 206 ? -6.775 -11.961 13.045 1.00 58.25 206 ALA A CA 1
ATOM 1601 C C . ALA A 1 206 ? -5.640 -11.018 12.589 1.00 58.25 206 ALA A C 1
ATOM 1603 O O . ALA A 1 206 ? -5.125 -11.159 11.477 1.00 58.25 206 ALA A O 1
ATOM 1604 N N . LYS A 1 207 ? -5.226 -10.068 13.442 1.00 59.53 207 LYS A N 1
ATOM 1605 C CA . LYS A 1 207 ? -4.234 -9.021 13.157 1.00 59.53 207 LYS A CA 1
ATOM 1606 C C . LYS A 1 207 ? -4.628 -8.128 11.977 1.00 59.53 207 LYS A C 1
ATOM 1608 O O . LYS A 1 207 ? -3.764 -7.553 11.327 1.00 59.53 207 LYS A O 1
ATOM 1613 N N . CYS A 1 208 ? -5.922 -8.019 11.679 1.00 54.84 208 CYS A N 1
ATOM 1614 C CA . CYS A 1 208 ? -6.457 -7.239 10.560 1.00 54.84 208 CYS A CA 1
ATOM 1615 C C . CYS A 1 208 ? -6.530 -5.736 10.832 1.00 54.84 208 CYS A C 1
ATOM 1617 O O . CYS A 1 208 ? -6.815 -4.974 9.914 1.00 54.84 208 CYS A O 1
ATOM 1619 N N . LEU A 1 209 ? -6.284 -5.314 12.072 1.00 58.78 209 LEU A N 1
ATOM 1620 C CA . LEU A 1 209 ? -6.345 -3.923 12.494 1.00 58.78 209 LEU A CA 1
ATOM 1621 C C . LEU A 1 209 ? -4.957 -3.467 12.938 1.00 58.78 209 LEU A C 1
ATOM 1623 O O . LEU A 1 209 ? -4.341 -4.100 13.795 1.00 58.78 209 LEU A O 1
ATOM 1627 N N . ASP A 1 210 ? -4.484 -2.356 12.376 1.00 58.94 210 ASP A N 1
ATOM 1628 C CA . ASP A 1 210 ? -3.377 -1.611 12.969 1.00 58.94 210 ASP A CA 1
ATOM 1629 C C . ASP A 1 210 ? -3.897 -0.726 14.111 1.00 58.94 210 ASP A C 1
ATOM 1631 O O . ASP A 1 210 ? -4.983 -0.137 14.035 1.00 58.94 210 ASP A O 1
ATOM 1635 N N . TRP A 1 211 ? -3.120 -0.635 15.188 1.00 59.44 211 TRP A N 1
ATOM 1636 C CA . TRP A 1 211 ? -3.531 0.034 16.420 1.00 59.44 211 TRP A CA 1
ATOM 1637 C C . TRP A 1 211 ? -3.741 1.536 16.245 1.00 59.44 211 TRP A C 1
ATOM 1639 O O . TRP A 1 211 ? -4.724 2.076 16.753 1.00 59.44 211 TRP A O 1
ATOM 1649 N N . ALA A 1 212 ? -2.856 2.214 15.512 1.00 55.75 212 ALA A N 1
ATOM 1650 C CA . ALA A 1 212 ? -2.967 3.654 15.302 1.00 55.75 212 ALA A CA 1
ATOM 1651 C C . ALA A 1 212 ? -4.147 3.990 14.374 1.00 55.75 212 ALA A C 1
ATOM 1653 O O . ALA A 1 212 ? -4.861 4.964 14.611 1.00 55.75 212 ALA A O 1
ATOM 1654 N N . GLY A 1 213 ? -4.407 3.143 13.372 1.00 55.44 213 GLY A N 1
ATOM 1655 C CA . GLY A 1 213 ? -5.504 3.324 12.412 1.00 55.44 213 GLY A CA 1
ATOM 1656 C C . GLY A 1 213 ? -6.904 3.003 12.941 1.00 55.44 213 GLY A C 1
ATOM 1657 O O . GLY A 1 213 ? -7.893 3.504 12.409 1.00 55.44 213 GLY A O 1
ATOM 1658 N N . SER A 1 214 ? -7.011 2.184 13.989 1.00 62.25 214 SER A N 1
ATOM 1659 C CA . SER A 1 214 ? -8.293 1.723 14.547 1.00 62.25 214 SER A CA 1
ATOM 1660 C C . SER A 1 214 ? -8.691 2.422 15.849 1.00 62.25 214 SER A C 1
ATOM 1662 O O . SER A 1 214 ? -9.768 2.153 16.385 1.00 62.25 214 SER A O 1
ATOM 1664 N N . ALA A 1 215 ? -7.860 3.328 16.374 1.00 66.12 215 ALA A N 1
ATOM 1665 C CA . ALA A 1 215 ? -8.066 3.932 17.689 1.00 66.12 215 ALA A CA 1
ATOM 1666 C C . ALA A 1 215 ? -9.384 4.714 17.812 1.00 66.12 215 ALA A C 1
ATOM 1668 O O . ALA A 1 215 ? -10.093 4.599 18.808 1.00 66.12 215 ALA A O 1
ATOM 1669 N N . GLY A 1 216 ? -9.759 5.464 16.775 1.00 65.81 216 GLY A N 1
ATOM 1670 C CA . GLY A 1 216 ? -10.995 6.245 16.801 1.00 65.81 216 GLY A CA 1
ATOM 1671 C C . GLY A 1 216 ? -12.262 5.387 16.905 1.00 65.81 216 GLY A C 1
ATOM 1672 O O . GLY A 1 216 ? -13.247 5.792 17.522 1.00 65.81 216 GLY A O 1
ATOM 1673 N N . ALA A 1 217 ? -12.248 4.192 16.327 1.00 68.62 217 ALA A N 1
ATOM 1674 C CA . ALA A 1 217 ? -13.404 3.313 16.367 1.00 68.62 217 ALA A CA 1
ATOM 1675 C C . ALA A 1 217 ? -13.431 2.388 17.570 1.00 68.62 217 ALA A C 1
ATOM 1677 O O . ALA A 1 217 ? -14.515 2.064 18.038 1.00 68.62 217 ALA A O 1
ATOM 1678 N N . HIS A 1 218 ? -12.260 2.025 18.097 1.00 72.62 218 HIS A N 1
ATOM 1679 C CA . HIS A 1 218 ? -12.167 1.491 19.449 1.00 72.62 218 HIS A CA 1
ATOM 1680 C C . HIS A 1 218 ? -12.860 2.435 20.436 1.00 72.62 218 HIS A C 1
ATOM 1682 O O . HIS A 1 218 ? -13.696 1.991 21.212 1.00 72.62 218 HIS A O 1
ATOM 1688 N N . GLU A 1 219 ? -12.557 3.736 20.373 1.00 74.12 219 GLU A N 1
ATOM 1689 C CA . GLU A 1 219 ? -13.167 4.730 21.262 1.00 74.12 219 GLU A CA 1
ATOM 1690 C C . GLU A 1 219 ? -14.678 4.857 21.031 1.00 74.12 219 GLU A C 1
ATOM 1692 O O . GLU A 1 219 ? -15.452 4.928 21.987 1.00 74.12 219 GLU A O 1
ATOM 1697 N N . ALA A 1 220 ? -15.124 4.837 19.772 1.00 74.38 220 ALA A N 1
ATOM 1698 C CA . ALA A 1 220 ? -16.547 4.885 19.446 1.00 74.38 220 ALA A CA 1
ATOM 1699 C C . ALA A 1 220 ? -17.304 3.645 19.952 1.00 74.38 220 ALA A C 1
ATOM 1701 O O . ALA A 1 220 ? -18.363 3.788 20.559 1.00 74.38 220 ALA A O 1
ATOM 1702 N N . LEU A 1 221 ? -16.758 2.442 19.753 1.00 78.06 221 LEU A N 1
ATOM 1703 C CA . LEU A 1 221 ? -17.353 1.195 20.238 1.00 78.06 221 LEU A CA 1
ATOM 1704 C C . LEU A 1 221 ? -17.365 1.115 21.756 1.00 78.06 221 LEU A C 1
ATOM 1706 O O . LEU A 1 221 ? -18.382 0.745 22.335 1.00 78.06 221 LEU A O 1
ATOM 1710 N N . LEU A 1 222 ? -16.273 1.522 22.398 1.00 80.62 222 LEU A N 1
ATOM 1711 C CA . LEU A 1 222 ? -16.194 1.623 23.848 1.00 80.62 222 LEU A CA 1
ATOM 1712 C C . LEU A 1 222 ? -17.247 2.598 24.385 1.00 80.62 222 LEU A C 1
ATOM 1714 O O . LEU A 1 222 ? -17.976 2.264 25.312 1.00 80.62 222 LEU A O 1
ATOM 1718 N N . THR A 1 223 ? -17.363 3.788 23.794 1.00 80.44 223 THR A N 1
ATOM 1719 C CA . THR A 1 223 ? -18.348 4.798 24.209 1.00 80.44 223 THR A CA 1
ATOM 1720 C C . THR A 1 223 ? -19.766 4.263 24.074 1.00 80.44 223 THR A C 1
ATOM 1722 O O . THR A 1 223 ? -20.521 4.297 25.043 1.00 80.44 223 THR A O 1
ATOM 1725 N N . ARG A 1 224 ? -20.097 3.680 22.919 1.00 83.44 224 ARG A N 1
ATOM 1726 C CA . ARG A 1 224 ? -21.412 3.082 22.672 1.00 83.44 224 ARG A CA 1
ATOM 1727 C C . ARG A 1 224 ? -21.702 1.926 23.616 1.00 83.44 224 ARG A C 1
ATOM 1729 O O . ARG A 1 224 ? -22.790 1.870 24.168 1.00 83.44 224 ARG A O 1
ATOM 1736 N N . ALA A 1 225 ? -20.738 1.049 23.885 1.00 84.62 225 ALA A N 1
ATOM 1737 C CA . ALA A 1 225 ? -20.924 -0.045 24.833 1.00 84.62 225 ALA A CA 1
ATOM 1738 C C . ALA A 1 225 ? -21.252 0.478 26.238 1.00 84.62 225 ALA A C 1
ATOM 1740 O O . ALA A 1 225 ? -22.160 -0.026 26.886 1.00 84.62 225 ALA A O 1
ATOM 1741 N N . LEU A 1 226 ? -20.567 1.532 26.684 1.00 85.56 226 LEU A N 1
ATOM 1742 C CA . LEU A 1 226 ? -20.782 2.147 27.996 1.00 85.56 226 LEU A CA 1
ATOM 1743 C C . LEU A 1 226 ? -22.081 2.965 28.110 1.00 85.56 226 LEU A C 1
ATOM 1745 O O . LEU A 1 226 ? -22.459 3.334 29.225 1.00 85.56 226 LEU A O 1
ATOM 1749 N N . GLU A 1 227 ? -22.719 3.310 26.992 1.00 84.25 227 GLU A N 1
ATOM 1750 C CA . GLU A 1 227 ? -23.932 4.140 26.941 1.00 84.25 227 GLU A CA 1
ATOM 1751 C C . GLU A 1 227 ? -25.188 3.338 26.567 1.00 84.25 227 GLU A C 1
ATOM 1753 O O . GLU A 1 227 ? -26.266 3.604 27.095 1.00 84.25 227 GLU A O 1
ATOM 1758 N N . GLU A 1 228 ? -25.063 2.347 25.684 1.00 85.81 228 GLU A N 1
ATOM 1759 C CA . GLU A 1 228 ? -26.180 1.559 25.150 1.00 85.81 228 GLU A CA 1
ATOM 1760 C C . GLU A 1 228 ? -26.485 0.312 26.000 1.00 85.81 228 GLU A C 1
ATOM 1762 O O . GLU A 1 228 ? -27.638 -0.136 26.044 1.00 85.81 228 GLU A O 1
ATOM 1767 N N . LYS A 1 229 ? -25.488 -0.243 26.707 1.00 85.75 229 LYS A N 1
ATOM 1768 C CA . LYS A 1 229 ? -25.679 -1.396 27.600 1.00 85.75 229 LYS A CA 1
ATOM 1769 C C . LYS A 1 229 ? -26.385 -0.973 28.884 1.00 85.75 229 LYS A C 1
ATOM 1771 O O . LYS A 1 229 ? -25.811 -0.321 29.754 1.00 85.75 229 LYS A O 1
ATOM 1776 N N . LYS A 1 230 ? -27.651 -1.372 29.011 1.00 83.88 230 LYS A N 1
ATOM 1777 C CA . LYS A 1 230 ? -28.526 -0.992 30.135 1.00 83.88 230 LYS A CA 1
ATOM 1778 C C . LYS A 1 230 ? -28.079 -1.559 31.484 1.00 83.88 230 LYS A C 1
ATOM 1780 O O . LYS A 1 230 ? -28.453 -1.017 32.516 1.00 83.88 230 LYS A O 1
ATOM 1785 N N . ASP A 1 231 ? -27.329 -2.652 31.477 1.00 86.31 231 ASP A N 1
ATOM 1786 C CA . ASP A 1 231 ? -26.763 -3.305 32.656 1.00 86.31 231 ASP A CA 1
ATOM 1787 C C . ASP A 1 231 ? -25.516 -2.588 33.205 1.00 86.31 231 ASP A C 1
ATOM 1789 O O . ASP A 1 231 ? -25.148 -2.811 34.359 1.00 86.31 231 ASP A O 1
ATOM 1793 N N . LEU A 1 232 ? -24.918 -1.675 32.430 1.00 88.12 232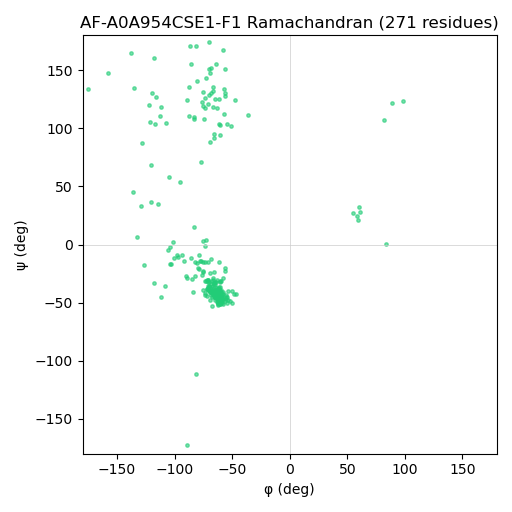 LEU A N 1
ATOM 1794 C CA . LEU A 1 232 ? -23.796 -0.823 32.831 1.00 88.12 232 LEU A CA 1
ATOM 1795 C C . LEU A 1 232 ? -24.285 0.551 33.327 1.00 88.12 232 LEU A C 1
ATOM 1797 O O . LEU A 1 232 ? -23.866 1.595 32.836 1.00 88.12 232 LEU A O 1
ATOM 1801 N N . ASP A 1 233 ? -25.200 0.569 34.293 1.00 87.31 233 ASP A N 1
ATOM 1802 C CA . ASP A 1 233 ? -25.854 1.785 34.805 1.00 87.31 233 ASP A CA 1
ATOM 1803 C C . ASP A 1 233 ? -25.038 2.569 35.853 1.00 87.31 233 ASP A C 1
ATOM 1805 O O . ASP A 1 233 ? -25.324 3.744 36.082 1.00 87.31 233 ASP A O 1
ATOM 1809 N N . THR A 1 234 ? -23.996 1.974 36.446 1.00 86.69 234 THR A N 1
ATOM 1810 C CA . THR A 1 234 ? -23.096 2.651 37.402 1.00 86.69 234 THR A CA 1
ATOM 1811 C C . THR A 1 234 ? -21.652 2.720 36.907 1.00 86.69 234 THR A C 1
ATOM 1813 O O . THR A 1 234 ? -21.233 1.960 36.027 1.00 86.69 234 THR A O 1
ATOM 1816 N N . ALA A 1 235 ? -20.866 3.635 37.480 1.00 83.94 235 ALA A N 1
ATOM 1817 C CA . ALA A 1 235 ? -19.448 3.780 37.157 1.00 83.94 235 ALA A CA 1
ATOM 1818 C C . ALA A 1 235 ? -18.648 2.512 37.507 1.00 83.94 235 ALA A C 1
ATOM 1820 O O . ALA A 1 235 ? -17.788 2.094 36.731 1.00 83.94 235 ALA A O 1
ATOM 1821 N N . GLU A 1 236 ? -18.980 1.840 38.611 1.00 85.44 236 GLU A N 1
ATOM 1822 C CA . GLU A 1 236 ? -18.349 0.592 39.058 1.00 85.44 236 GLU A CA 1
ATOM 1823 C C . GLU A 1 236 ? -18.620 -0.548 38.077 1.00 85.44 236 GLU A C 1
ATOM 1825 O O . GLU A 1 236 ? -17.695 -1.272 37.707 1.00 85.44 236 GLU A O 1
ATOM 1830 N N . LYS A 1 237 ? -19.867 -0.687 37.603 1.00 88.12 237 LYS A N 1
ATOM 1831 C CA . LYS A 1 237 ? -20.215 -1.707 36.602 1.00 88.12 237 LYS A CA 1
ATOM 1832 C C . LYS A 1 237 ? -19.503 -1.449 35.277 1.00 88.12 237 LYS A C 1
ATOM 1834 O O . LYS A 1 237 ? -18.962 -2.378 34.682 1.00 88.12 237 LYS A O 1
ATOM 1839 N N . LYS A 1 238 ? -19.422 -0.184 34.852 1.00 88.00 238 LYS A N 1
ATOM 1840 C CA . LYS A 1 238 ? -18.651 0.235 33.670 1.00 88.00 238 LYS A CA 1
ATOM 1841 C C . LYS A 1 238 ? -17.158 -0.081 33.809 1.00 88.00 238 LYS A C 1
ATOM 1843 O O . LYS A 1 238 ? -16.556 -0.599 32.871 1.00 88.00 238 LYS A O 1
ATOM 1848 N N . LEU A 1 239 ? -16.560 0.194 34.970 1.00 84.94 239 LEU A N 1
ATOM 1849 C CA . LEU A 1 239 ? -15.160 -0.127 35.278 1.00 84.94 239 LEU A CA 1
ATOM 1850 C C . LEU A 1 239 ? -14.892 -1.633 35.269 1.00 84.94 239 LEU A C 1
ATOM 1852 O O . LEU A 1 239 ? -13.906 -2.067 34.670 1.00 84.94 239 LEU A O 1
ATOM 1856 N N . ALA A 1 240 ? -15.755 -2.421 35.914 1.00 85.12 240 ALA A N 1
ATOM 1857 C CA . ALA A 1 240 ? -15.646 -3.876 35.947 1.00 85.12 240 ALA A CA 1
ATOM 1858 C C . ALA A 1 240 ? -15.702 -4.461 34.530 1.00 85.12 240 ALA A C 1
ATOM 1860 O O . ALA A 1 240 ? -14.789 -5.180 34.128 1.00 85.12 240 ALA A O 1
ATOM 1861 N N . TRP A 1 241 ? -16.694 -4.044 33.738 1.00 86.88 241 TRP A N 1
ATOM 1862 C CA . TRP A 1 241 ? -16.852 -4.491 32.357 1.00 86.88 241 TRP A CA 1
ATOM 1863 C C . TRP A 1 241 ? -15.637 -4.144 31.489 1.00 86.88 241 TRP A C 1
ATOM 1865 O O . TRP A 1 241 ? -15.101 -5.008 30.794 1.00 86.88 241 TRP A O 1
ATOM 1875 N N . ILE A 1 242 ? -15.137 -2.905 31.581 1.00 83.50 242 ILE A N 1
ATOM 1876 C CA . ILE A 1 242 ? -13.912 -2.493 30.885 1.00 83.50 242 ILE A CA 1
ATOM 1877 C C . ILE A 1 242 ? -12.751 -3.416 31.244 1.00 83.50 242 ILE A C 1
ATOM 1879 O O . ILE A 1 242 ? -12.028 -3.852 30.352 1.00 83.50 242 ILE A O 1
ATOM 1883 N N . ASN A 1 243 ? -12.551 -3.714 32.528 1.00 78.69 243 ASN A N 1
ATOM 1884 C CA . ASN A 1 243 ? -11.430 -4.533 32.983 1.00 78.69 243 ASN A CA 1
ATOM 1885 C C . ASN A 1 243 ? -11.494 -5.971 32.468 1.00 78.69 243 ASN A C 1
ATOM 1887 O O . ASN A 1 243 ? -10.450 -6.526 32.139 1.00 78.69 243 ASN A O 1
ATOM 1891 N N . GLU A 1 244 ? -12.690 -6.537 32.339 1.00 79.94 244 GLU A N 1
ATOM 1892 C CA . GLU A 1 244 ? -12.894 -7.874 31.775 1.00 79.94 244 GLU A CA 1
ATOM 1893 C C . GLU A 1 244 ? -12.618 -7.930 30.265 1.00 79.94 244 GLU A C 1
ATOM 1895 O O . GLU A 1 244 ? -12.127 -8.939 29.767 1.00 79.94 244 GLU A O 1
ATOM 1900 N N . HIS A 1 245 ? -12.878 -6.840 29.537 1.00 75.12 245 HIS A N 1
ATOM 1901 C CA . HIS A 1 245 ? -12.807 -6.814 28.069 1.00 75.12 245 HIS A CA 1
ATOM 1902 C C . HIS A 1 245 ? -11.514 -6.174 27.528 1.00 75.12 245 HIS A C 1
ATOM 1904 O O . HIS A 1 245 ? -11.318 -6.082 26.314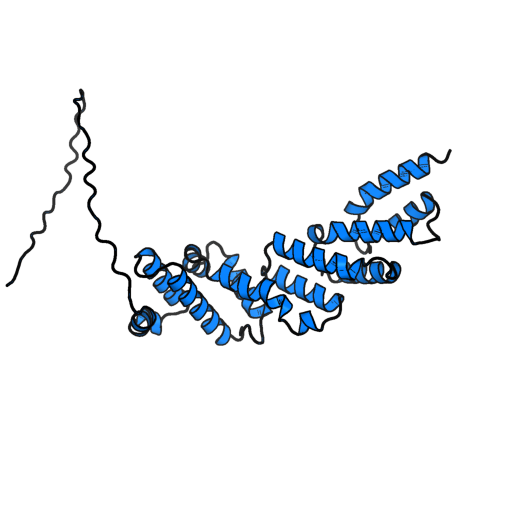 1.00 75.12 245 HIS A O 1
ATOM 1910 N N . THR A 1 246 ? -10.601 -5.757 28.414 1.00 71.19 246 THR A N 1
ATOM 1911 C CA . THR A 1 246 ? -9.326 -5.105 28.063 1.00 71.19 246 THR A CA 1
ATOM 1912 C C . THR A 1 246 ? -8.122 -5.885 28.572 1.00 71.19 246 THR A C 1
ATOM 1914 O O . THR A 1 246 ? -7.389 -5.444 29.458 1.00 71.19 246 THR A O 1
ATOM 1917 N N . ASP A 1 247 ? -7.890 -7.056 27.985 1.00 61.00 247 ASP A N 1
ATOM 1918 C CA . ASP A 1 247 ? -6.643 -7.791 28.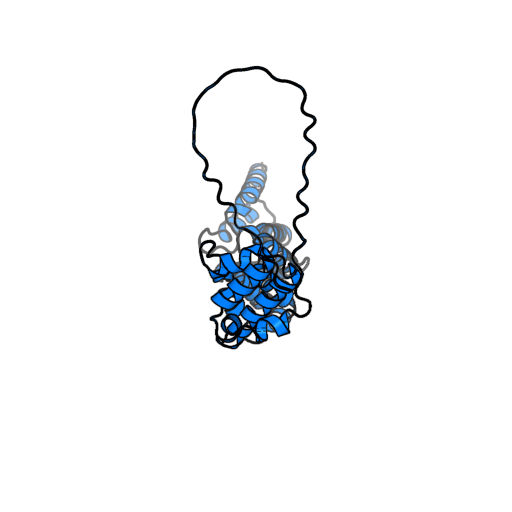192 1.00 61.00 247 ASP A CA 1
ATOM 1919 C C . ASP A 1 247 ? -5.561 -7.344 27.192 1.00 61.00 247 ASP A C 1
ATOM 1921 O O . ASP A 1 247 ? -5.788 -7.217 25.990 1.00 61.00 247 ASP A O 1
ATOM 1925 N N . SER A 1 248 ? -4.351 -7.151 27.714 1.00 50.03 248 SER A N 1
ATOM 1926 C CA . SER A 1 248 ? -3.095 -6.941 26.989 1.00 50.03 248 SER A CA 1
ATOM 1927 C C . SER A 1 248 ? -2.722 -8.044 25.986 1.00 50.03 248 SER A C 1
ATOM 1929 O O . SER A 1 248 ? -1.885 -7.795 25.116 1.00 50.03 248 SER A O 1
ATOM 1931 N N . LYS A 1 249 ? -3.286 -9.253 26.121 1.00 49.12 249 LYS A N 1
ATOM 1932 C CA . LYS A 1 249 ? -2.971 -10.410 25.265 1.00 49.12 249 LYS A CA 1
ATOM 1933 C C . LYS A 1 249 ? -4.120 -10.827 24.349 1.00 49.12 249 LYS A C 1
ATOM 1935 O O . LYS A 1 249 ? -3.873 -11.018 23.163 1.00 49.12 249 LYS A O 1
ATOM 1940 N N . ASP A 1 250 ? -5.344 -10.902 24.877 1.00 53.38 250 ASP A N 1
ATOM 1941 C CA . ASP A 1 250 ? -6.485 -11.529 24.185 1.00 53.38 250 ASP A CA 1
ATOM 1942 C C . ASP A 1 250 ? -7.779 -10.685 24.200 1.00 53.38 250 ASP A C 1
ATOM 1944 O O . ASP A 1 250 ? -8.834 -11.162 23.767 1.00 53.38 250 ASP A O 1
ATOM 1948 N N . GLY A 1 251 ? -7.707 -9.448 24.706 1.00 56.72 251 GLY A N 1
ATOM 1949 C CA . GLY A 1 251 ? -8.858 -8.573 24.924 1.00 56.72 251 GLY A CA 1
ATOM 1950 C C . GLY A 1 251 ? -9.484 -8.054 23.634 1.00 56.72 251 GLY A C 1
ATOM 1951 O O . GLY A 1 251 ? -8.809 -7.854 22.625 1.00 56.72 251 GLY A O 1
ATOM 1952 N N . GLU A 1 252 ? -10.789 -7.796 23.684 1.00 62.44 252 GLU A N 1
ATOM 1953 C CA . GLU A 1 252 ? -11.550 -7.218 22.568 1.00 62.44 252 GLU A CA 1
ATOM 1954 C C . GLU A 1 252 ? -11.304 -5.706 22.429 1.00 62.44 252 GLU A C 1
ATOM 1956 O O . GLU A 1 252 ? -11.628 -5.119 21.399 1.00 62.44 252 GLU A O 1
ATOM 1961 N N . ILE A 1 253 ? -10.704 -5.070 23.447 1.00 65.25 253 ILE A N 1
ATOM 1962 C CA . ILE A 1 253 ? -10.474 -3.622 23.517 1.00 65.25 253 ILE A CA 1
ATOM 1963 C C . ILE A 1 253 ? -9.040 -3.319 23.997 1.00 65.25 253 ILE A C 1
ATOM 1965 O O . ILE A 1 253 ? -8.548 -3.883 24.973 1.00 65.25 253 ILE A O 1
ATOM 1969 N N . SER A 1 254 ? -8.362 -2.380 23.328 1.00 63.84 254 SER A N 1
ATOM 1970 C CA . SER A 1 254 ? -6.971 -2.000 23.623 1.00 63.84 254 SER A CA 1
ATOM 1971 C C . SER A 1 254 ? -6.782 -1.275 24.963 1.00 63.84 254 SER A C 1
ATOM 1973 O O . SER A 1 254 ? -7.398 -0.237 25.213 1.00 63.84 254 SER A O 1
ATOM 1975 N N . TRP A 1 255 ? -5.817 -1.742 25.767 1.00 63.25 255 TRP A N 1
ATOM 1976 C CA . TRP A 1 255 ? -5.449 -1.173 27.075 1.00 63.25 255 TRP A CA 1
ATOM 1977 C C . TRP A 1 255 ? -5.020 0.309 27.029 1.00 63.25 255 TRP A C 1
ATOM 1979 O O . TRP A 1 255 ? -5.233 1.040 27.995 1.00 63.25 255 TRP A O 1
ATOM 1989 N N . MET A 1 256 ? -4.457 0.781 25.908 1.00 61.28 256 MET A N 1
ATOM 1990 C CA . MET A 1 256 ? -4.028 2.182 25.757 1.00 61.28 256 MET A CA 1
ATOM 1991 C C . MET A 1 256 ? -5.203 3.160 25.619 1.00 61.28 256 MET A C 1
ATOM 1993 O O . MET A 1 256 ? -5.098 4.303 26.055 1.00 61.28 256 MET A O 1
ATOM 1997 N N . ILE A 1 257 ? -6.324 2.722 25.042 1.00 64.81 257 ILE A N 1
ATOM 1998 C CA . ILE A 1 257 ? -7.495 3.577 24.782 1.00 64.81 257 ILE A CA 1
ATOM 1999 C C . ILE A 1 257 ? -8.380 3.667 26.023 1.00 64.81 257 ILE A C 1
ATOM 2001 O O . ILE A 1 257 ? -8.787 4.752 26.434 1.00 64.81 257 ILE A O 1
ATOM 2005 N N . VAL A 1 258 ? -8.562 2.547 26.725 1.00 71.19 258 VAL A N 1
ATOM 2006 C CA . VAL A 1 258 ? -9.275 2.545 28.011 1.00 71.19 258 VAL A CA 1
ATOM 2007 C C . VAL A 1 258 ? -8.534 3.246 29.140 1.00 71.19 258 VAL A C 1
ATOM 2009 O O . VAL A 1 258 ? -9.165 3.515 30.154 1.00 71.19 258 VAL A O 1
ATOM 2012 N N . GLY A 1 259 ? -7.249 3.588 29.005 1.00 68.56 259 GLY A N 1
ATOM 2013 C CA . GLY A 1 259 ? -6.510 4.310 30.048 1.00 68.56 259 GLY A CA 1
ATOM 2014 C C . GLY A 1 259 ? -7.193 5.619 30.465 1.00 68.56 259 GLY A C 1
ATOM 2015 O O . GLY A 1 259 ? -7.468 5.827 31.647 1.00 68.56 259 GLY A O 1
ATOM 2016 N N . ASN A 1 260 ? -7.558 6.45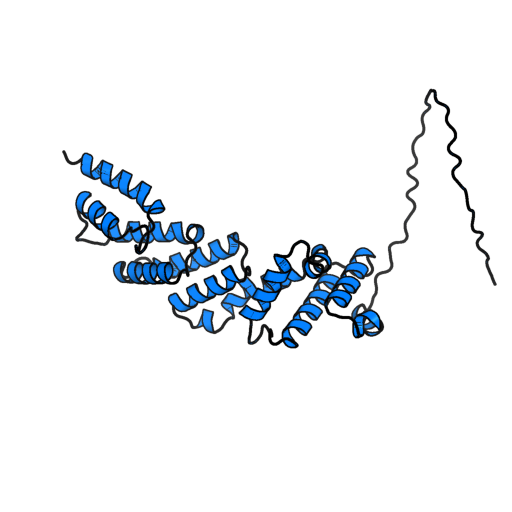7 29.490 1.00 69.00 260 ASN A N 1
ATOM 2017 C CA . ASN A 1 260 ? -8.245 7.725 29.756 1.00 69.00 260 ASN A CA 1
ATOM 2018 C C . ASN A 1 260 ? -9.675 7.505 30.267 1.00 69.00 260 ASN A C 1
ATOM 2020 O O . ASN A 1 260 ? -10.099 8.157 31.220 1.00 69.00 260 ASN A O 1
ATOM 2024 N N . ARG A 1 261 ? -10.408 6.545 29.687 1.00 74.50 261 ARG A N 1
ATOM 2025 C CA . ARG A 1 261 ? -11.793 6.256 30.084 1.00 74.50 261 ARG A CA 1
ATOM 2026 C C . ARG A 1 261 ? -11.887 5.648 31.485 1.00 74.50 261 ARG A C 1
ATOM 2028 O O . ARG A 1 261 ? -12.786 6.010 32.238 1.00 74.50 261 ARG A O 1
ATOM 2035 N N . ARG A 1 262 ? -10.936 4.786 31.861 1.00 75.75 262 ARG A N 1
ATOM 2036 C CA . ARG A 1 262 ? -10.782 4.245 33.219 1.00 75.75 262 ARG A CA 1
ATOM 2037 C C . ARG A 1 262 ? -10.556 5.352 34.224 1.00 75.75 262 ARG A C 1
ATOM 2039 O O . ARG A 1 262 ? -11.210 5.333 35.251 1.00 75.75 262 ARG A O 1
ATOM 2046 N N . LEU A 1 263 ? -9.674 6.309 33.929 1.00 73.06 263 LEU A N 1
ATOM 2047 C CA . LEU A 1 263 ? -9.425 7.429 34.833 1.00 73.06 263 LEU A CA 1
ATOM 2048 C C . LEU A 1 263 ? -10.703 8.246 35.061 1.00 73.06 263 LEU A C 1
ATOM 2050 O O . LEU A 1 263 ? -11.052 8.514 36.205 1.00 73.06 263 LEU A O 1
ATOM 2054 N N . THR A 1 264 ? -11.443 8.574 33.998 1.00 76.62 264 THR A N 1
ATOM 2055 C CA . THR A 1 264 ? -12.722 9.292 34.116 1.00 76.62 264 THR A CA 1
ATOM 2056 C C . THR A 1 264 ? -13.756 8.510 34.923 1.00 76.62 264 THR A C 1
ATOM 2058 O O . THR A 1 264 ? -14.374 9.073 35.821 1.00 76.62 264 THR A O 1
ATOM 2061 N N . LEU A 1 265 ? -13.940 7.219 34.638 1.00 78.19 265 LEU A N 1
ATOM 2062 C CA . LEU A 1 265 ? -14.903 6.386 35.362 1.00 78.19 265 LEU A CA 1
ATOM 2063 C C . LEU A 1 265 ? -14.477 6.142 36.811 1.00 78.19 265 LEU A C 1
ATOM 2065 O O . LEU A 1 265 ? -15.325 6.081 37.689 1.00 78.19 265 LEU A O 1
ATOM 2069 N N . PHE A 1 266 ? -13.174 6.033 37.071 1.00 75.12 266 PHE A N 1
ATOM 2070 C CA . PHE A 1 266 ? -12.618 5.908 38.415 1.00 75.12 266 PHE A CA 1
ATOM 2071 C C . PHE A 1 266 ? -12.882 7.171 39.231 1.00 75.12 266 PHE A C 1
ATOM 2073 O O . PHE A 1 266 ? -13.344 7.069 40.359 1.00 75.12 266 PHE A O 1
ATOM 2080 N N . MET A 1 267 ? -12.689 8.355 38.642 1.00 76.19 267 MET A N 1
ATOM 2081 C CA . MET A 1 267 ? -13.071 9.618 39.279 1.00 76.19 267 MET A CA 1
ATOM 2082 C C . MET A 1 267 ? -14.583 9.690 39.539 1.00 76.19 267 MET A C 1
ATOM 2084 O O . MET A 1 267 ? -14.986 10.062 40.630 1.00 76.19 267 MET A O 1
ATOM 2088 N N . GLN A 1 268 ? -15.419 9.266 38.587 1.00 76.69 268 GLN A N 1
ATOM 2089 C CA . GLN A 1 268 ? -16.879 9.232 38.761 1.00 76.69 268 GLN A CA 1
ATOM 2090 C C . GLN A 1 268 ? -17.344 8.238 39.836 1.00 76.69 268 GLN A C 1
ATOM 2092 O O . GLN A 1 268 ? -18.318 8.515 40.525 1.00 76.69 268 GLN A O 1
ATOM 2097 N N . ALA A 1 269 ? -16.665 7.098 39.979 1.00 71.19 269 ALA A N 1
ATOM 2098 C CA . ALA A 1 269 ? -16.927 6.118 41.034 1.00 71.19 269 ALA A CA 1
ATOM 2099 C C . ALA A 1 269 ? -16.446 6.611 42.411 1.00 71.19 269 ALA A C 1
ATOM 2101 O O . ALA A 1 269 ? -17.031 6.273 43.432 1.00 71.19 269 ALA A O 1
ATOM 2102 N N . MET A 1 270 ? -15.382 7.421 42.449 1.00 72.44 270 MET A N 1
ATOM 2103 C CA . MET A 1 270 ? -14.902 8.060 43.678 1.00 72.44 270 MET A CA 1
ATOM 2104 C C . MET A 1 270 ? -15.767 9.248 44.119 1.00 72.44 270 MET A C 1
ATOM 2106 O O . MET A 1 270 ? -15.809 9.528 45.310 1.00 72.44 270 MET A O 1
ATOM 2110 N N . ASP A 1 271 ? -16.460 9.908 43.187 1.00 62.16 271 ASP A N 1
ATOM 2111 C CA . ASP A 1 271 ? -17.432 10.983 43.456 1.00 62.16 271 ASP A CA 1
ATOM 2112 C C . ASP A 1 271 ? -18.839 10.448 43.820 1.00 62.16 271 ASP A C 1
ATOM 2114 O O . ASP A 1 271 ? -19.821 11.193 43.813 1.00 62.16 271 ASP A O 1
ATOM 2118 N N . LEU A 1 272 ? -18.954 9.158 44.159 1.00 51.12 272 LEU A N 1
ATOM 2119 C CA . LEU A 1 272 ? -20.130 8.559 44.797 1.00 51.12 272 LEU A CA 1
ATOM 2120 C C . LEU A 1 272 ? -19.860 8.289 46.288 1.00 51.12 272 LEU A C 1
ATOM 2122 O O . LEU A 1 272 ? -19.945 7.155 46.752 1.00 51.12 272 LEU A O 1
ATOM 2126 N N . GLU A 1 273 ? -19.518 9.360 47.010 1.00 42.69 273 GLU A N 1
ATOM 2127 C CA . GLU A 1 273 ? -20.155 9.821 48.263 1.00 42.69 273 GLU A CA 1
ATOM 2128 C C . GLU A 1 273 ? -19.725 11.261 48.596 1.00 42.69 273 GLU A C 1
ATOM 2130 O O . GLU A 1 273 ? -18.512 11.510 48.786 1.00 42.69 273 GLU A O 1
#

pLDDT: mean 71.4, std 19.09, range [29.39, 97.44]

Mean predicted aligned error: 16.15 Å